Protein AF-A0A804IQ13-F1 (afdb_monomer_lite)

Radius of gyration: 20.35 Å; chains: 1; bounding box: 54×45×51 Å

Sequence (233 aa):
MLMDKYIFIIHKWFVIDVRLGHLLQVYVTFFFFFFFFFFLTGSCFHGDAGTMRKRAKEEQQWKSSTVSITSTKHMLYGFKKKKEEYGKLQKAEMSRWDCIELLNEIVDESDQDLDEPQIEHLLQSAEAVRRDYPDQDWLHLTALIHDLGTVLMNPTFGDAFPLGCALDESIVH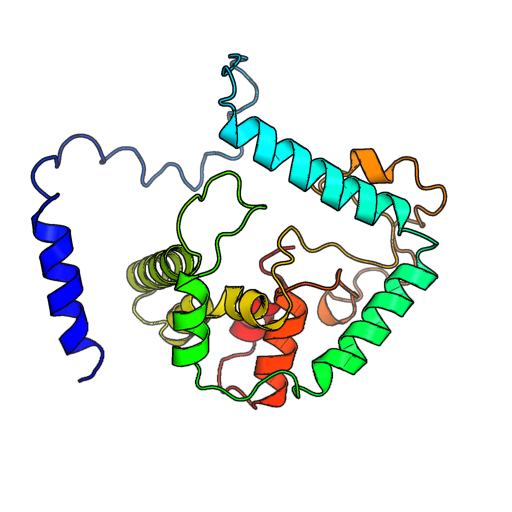HNYFKENPLLQTRLGVYTENCGLDKVTMSWGHDEYIYLVMKGNETKLPPASFFIMRFHSL

Structure (mmCIF, N/CA/C/O backbone):
data_AF-A0A804IQ13-F1
#
_entry.id   AF-A0A804IQ13-F1
#
loop_
_atom_site.group_PDB
_atom_site.id
_atom_site.type_symbol
_atom_site.label_atom_id
_atom_site.label_alt_id
_atom_site.label_comp_id
_atom_site.label_asym_id
_atom_site.label_entity_id
_atom_site.label_seq_id
_atom_site.pdbx_PDB_ins_code
_atom_site.Cartn_x
_atom_site.Cartn_y
_atom_site.Cartn_z
_atom_site.occupancy
_atom_site.B_iso_or_equiv
_atom_site.auth_seq_id
_atom_site.auth_comp_id
_atom_site.auth_asym_id
_atom_site.auth_atom_id
_atom_site.pdbx_PDB_model_num
ATOM 1 N N . MET A 1 1 ? -20.566 1.949 21.521 1.00 34.00 1 MET A N 1
ATOM 2 C CA . MET A 1 1 ? -20.500 2.986 22.580 1.00 34.00 1 MET A CA 1
ATOM 3 C C . MET A 1 1 ? -19.576 4.176 22.272 1.00 34.00 1 MET A C 1
ATOM 5 O O . MET A 1 1 ? -19.833 5.247 22.811 1.00 34.00 1 MET A O 1
ATOM 9 N N . LEU A 1 2 ? -18.532 4.045 21.430 1.00 29.09 2 LEU A N 1
ATOM 10 C CA . LEU A 1 2 ? -17.754 5.194 20.914 1.00 29.09 2 LEU A CA 1
ATOM 11 C C . LEU A 1 2 ? -18.254 5.688 19.541 1.00 29.09 2 LEU A C 1
ATOM 13 O O . LEU A 1 2 ? -18.384 6.893 19.375 1.00 29.09 2 LEU A O 1
ATOM 17 N N . MET A 1 3 ? -18.660 4.802 18.618 1.00 28.44 3 MET A N 1
ATOM 18 C CA . MET A 1 3 ? -19.274 5.207 17.334 1.00 28.44 3 MET A CA 1
ATOM 19 C C . MET A 1 3 ? -20.637 5.909 17.489 1.00 28.44 3 MET A C 1
ATOM 21 O O . MET A 1 3 ? -20.946 6.844 16.752 1.00 28.44 3 MET A O 1
ATOM 25 N N . ASP A 1 4 ? -21.414 5.555 18.516 1.00 28.39 4 ASP A N 1
ATOM 26 C CA . ASP A 1 4 ? -22.747 6.135 18.755 1.00 28.39 4 ASP A CA 1
ATOM 27 C C . ASP A 1 4 ? -22.700 7.626 19.135 1.00 28.39 4 ASP A C 1
ATOM 29 O O . ASP A 1 4 ? -23.652 8.367 18.896 1.00 28.39 4 ASP A O 1
ATOM 33 N N . LYS A 1 5 ? -21.580 8.095 19.708 1.00 28.73 5 LYS A N 1
ATOM 34 C CA . LYS A 1 5 ? -21.402 9.511 20.068 1.00 28.73 5 LYS A CA 1
ATOM 35 C C . LYS A 1 5 ? -21.109 10.400 18.854 1.00 28.73 5 LYS A C 1
ATOM 37 O O . LYS A 1 5 ? -21.444 11.581 18.898 1.00 28.73 5 LYS A O 1
ATOM 42 N N . TYR A 1 6 ? -20.552 9.845 17.775 1.00 35.12 6 TYR A N 1
ATOM 43 C CA . TYR A 1 6 ? -20.213 10.592 16.556 1.00 35.12 6 TYR A CA 1
ATOM 44 C C . TYR A 1 6 ? -21.300 10.515 15.477 1.00 35.12 6 TYR A C 1
ATOM 46 O O . TYR A 1 6 ? -21.447 11.471 14.718 1.00 35.12 6 TYR A O 1
ATOM 54 N N . ILE A 1 7 ? -22.167 9.491 15.506 1.00 34.28 7 ILE A N 1
ATOM 55 C CA . ILE A 1 7 ? -23.444 9.471 14.761 1.00 34.28 7 ILE A CA 1
ATOM 56 C C . ILE A 1 7 ? -24.254 10.754 15.001 1.00 34.28 7 ILE A C 1
ATOM 58 O O . ILE A 1 7 ? -24.850 11.298 14.076 1.00 34.28 7 ILE A O 1
ATOM 62 N N . PHE A 1 8 ? -24.228 11.290 16.225 1.00 25.41 8 PHE A N 1
ATOM 63 C CA . PHE A 1 8 ? -24.960 12.507 16.586 1.00 25.41 8 PHE A CA 1
ATOM 64 C C . PHE A 1 8 ? -24.322 13.802 16.051 1.00 25.41 8 PHE A C 1
ATOM 66 O O . PHE A 1 8 ? -25.025 14.795 15.853 1.00 25.41 8 PHE A O 1
ATOM 73 N N . ILE A 1 9 ? -23.006 13.802 15.814 1.00 28.84 9 ILE A N 1
ATOM 74 C CA . ILE A 1 9 ? -22.273 14.941 15.243 1.00 28.84 9 ILE A CA 1
ATOM 75 C C . ILE A 1 9 ? -22.444 14.945 13.717 1.00 28.84 9 ILE A C 1
ATOM 77 O O . ILE A 1 9 ? -22.779 15.986 13.158 1.00 28.84 9 ILE A O 1
ATOM 81 N N . ILE A 1 10 ? -22.365 13.778 13.067 1.00 32.88 10 ILE A N 1
ATOM 82 C CA . ILE A 1 10 ? -22.606 13.615 11.621 1.00 32.88 10 ILE A CA 1
ATOM 83 C C . ILE A 1 10 ? -24.075 13.916 11.265 1.00 32.88 10 ILE A C 1
ATOM 85 O O . ILE A 1 10 ? -24.345 14.629 10.297 1.00 32.88 10 ILE A O 1
ATOM 89 N N . HIS A 1 11 ? -25.042 13.497 12.095 1.00 26.70 11 HIS A N 1
ATOM 90 C CA . HIS A 1 11 ? -26.458 13.817 11.865 1.00 26.70 11 HIS A CA 1
ATOM 91 C C . HIS A 1 11 ? -26.771 15.319 11.905 1.00 26.70 11 HIS A C 1
ATOM 93 O O . HIS A 1 11 ? -27.700 15.758 11.230 1.00 26.70 11 HIS A O 1
ATOM 99 N N . LYS A 1 12 ? -26.028 16.124 12.678 1.00 26.14 12 LYS A N 1
ATOM 100 C CA . LYS A 1 12 ? -26.277 17.572 12.777 1.00 26.14 12 LYS A CA 1
ATOM 101 C C . LYS A 1 12 ? -25.733 18.369 11.591 1.00 26.14 12 LYS A C 1
ATOM 103 O O . LYS A 1 12 ? -26.325 19.396 11.272 1.00 26.14 12 LYS A O 1
ATOM 108 N N . TRP A 1 13 ? -24.678 17.893 10.931 1.00 27.39 13 TRP A N 1
ATOM 109 C CA . TRP A 1 13 ? -24.171 18.502 9.696 1.00 27.39 13 TRP A CA 1
ATOM 110 C C . TRP A 1 13 ? -25.063 18.168 8.492 1.00 27.39 13 TRP A C 1
ATOM 112 O O . TRP A 1 13 ? -25.361 19.049 7.692 1.00 27.39 13 TRP A O 1
ATOM 122 N N . PHE A 1 14 ? -25.617 16.951 8.433 1.00 27.83 14 PHE A N 1
ATOM 123 C CA . PHE A 1 14 ? -26.512 16.541 7.343 1.00 27.83 14 PHE A CA 1
ATOM 124 C C . PHE A 1 14 ? -27.886 17.241 7.343 1.00 27.83 14 PHE A C 1
ATOM 126 O O . PHE A 1 14 ? -28.482 17.409 6.286 1.00 27.83 14 PHE A O 1
ATOM 133 N N . VAL A 1 15 ? -28.415 17.692 8.489 1.00 27.80 15 VAL A N 1
ATOM 134 C CA . VAL A 1 15 ? -29.758 18.321 8.551 1.00 27.80 15 VAL A CA 1
ATOM 135 C C . VAL A 1 15 ? -29.801 19.723 7.918 1.00 27.80 15 VAL A C 1
ATOM 137 O O . VAL A 1 15 ? -30.885 20.203 7.580 1.00 27.80 15 VAL A O 1
ATOM 140 N N . ILE A 1 16 ? -28.654 20.370 7.692 1.00 27.30 16 ILE A N 1
ATOM 141 C CA . ILE A 1 16 ? -28.606 21.697 7.058 1.00 27.30 16 ILE A CA 1
ATOM 142 C C . ILE A 1 16 ? -28.743 21.618 5.523 1.00 27.30 16 ILE A C 1
ATOM 144 O O . ILE A 1 16 ? -29.158 22.608 4.926 1.00 27.30 16 ILE A O 1
ATOM 148 N N . ASP A 1 17 ? -28.571 20.445 4.897 1.00 32.97 17 ASP A N 1
ATOM 149 C CA . ASP A 1 17 ? -28.595 20.313 3.427 1.00 32.97 17 ASP A CA 1
ATOM 150 C C . ASP A 1 17 ? -29.592 19.265 2.879 1.00 32.97 17 ASP A C 1
ATOM 152 O O . ASP A 1 17 ? -29.434 18.696 1.805 1.00 32.97 17 ASP A O 1
ATOM 156 N N . VAL A 1 18 ? -30.681 18.996 3.612 1.00 31.39 18 VAL A N 1
ATOM 157 C CA . VAL A 1 18 ? -31.776 18.099 3.158 1.00 31.39 18 VAL A CA 1
ATOM 158 C C . VAL A 1 18 ? -32.940 18.878 2.508 1.00 31.39 18 VAL A C 1
ATOM 160 O O . VAL A 1 18 ? -33.958 18.303 2.127 1.00 31.39 18 VAL A O 1
ATOM 163 N N . ARG A 1 19 ? -32.821 20.201 2.309 1.00 27.69 19 ARG A N 1
ATOM 164 C CA . ARG A 1 19 ? -33.869 21.020 1.650 1.00 27.69 19 ARG A CA 1
ATOM 165 C C . ARG A 1 19 ? -33.689 21.256 0.145 1.00 27.69 19 ARG A C 1
ATOM 167 O O . ARG A 1 19 ? -34.571 21.868 -0.450 1.00 27.69 19 ARG A O 1
ATOM 174 N N . LEU A 1 20 ? -32.650 20.712 -0.490 1.00 33.88 20 LEU A N 1
ATOM 175 C CA . LEU A 1 20 ? -32.525 20.650 -1.959 1.00 33.88 20 LEU A CA 1
ATOM 176 C C . LEU A 1 20 ? -32.718 19.221 -2.512 1.00 33.88 20 LEU A C 1
ATOM 178 O O . LEU A 1 20 ? -32.146 18.819 -3.524 1.00 33.88 20 LEU A O 1
ATOM 182 N N . GLY A 1 21 ? -33.579 18.437 -1.863 1.00 33.47 21 GLY A N 1
ATOM 183 C CA . GLY A 1 21 ? -33.935 17.078 -2.268 1.00 33.47 21 GLY A CA 1
ATOM 184 C C . GLY A 1 21 ? -34.869 17.000 -3.479 1.00 33.47 21 GLY A C 1
ATOM 185 O O . GLY A 1 21 ? -35.996 16.551 -3.318 1.00 33.47 21 GLY A O 1
ATOM 186 N N . HIS A 1 22 ? -34.420 17.404 -4.677 1.00 32.38 22 HIS A N 1
ATOM 187 C CA . HIS A 1 22 ? -35.082 17.006 -5.936 1.00 32.38 22 HIS A CA 1
ATOM 188 C C . HIS A 1 22 ? -34.215 17.015 -7.216 1.00 32.38 22 HIS A C 1
ATOM 190 O O . HIS A 1 22 ? -34.759 16.839 -8.305 1.00 32.38 22 HIS A O 1
ATOM 196 N N . LEU A 1 23 ? -32.884 17.147 -7.122 1.00 31.64 23 LEU A N 1
ATOM 197 C CA . LEU A 1 23 ? -31.991 17.141 -8.301 1.00 31.64 23 LEU A CA 1
ATOM 198 C C . LEU A 1 23 ? -30.883 16.072 -8.292 1.00 31.64 23 LEU A C 1
ATOM 200 O O . LEU A 1 23 ? -30.123 15.986 -9.250 1.00 31.64 23 LEU A O 1
ATOM 204 N N . LEU A 1 24 ? -30.828 15.198 -7.281 1.00 31.36 24 LEU A N 1
ATOM 205 C CA . LEU A 1 24 ? -29.758 14.198 -7.139 1.00 31.36 24 LEU A CA 1
ATOM 206 C C . LEU A 1 24 ? -30.220 12.735 -7.248 1.00 31.36 24 LEU A C 1
ATOM 208 O O . LEU A 1 24 ? -29.572 11.835 -6.727 1.00 31.36 24 LEU A O 1
ATOM 212 N N . GLN A 1 25 ? -31.314 12.466 -7.965 1.00 29.39 25 GLN A N 1
ATOM 213 C CA . GLN A 1 25 ? -31.754 11.091 -8.258 1.00 29.39 25 GLN A CA 1
ATOM 214 C C . GLN A 1 25 ? -31.244 10.561 -9.615 1.00 29.39 25 GLN A C 1
ATOM 216 O O . GLN A 1 25 ? -31.805 9.615 -10.159 1.00 29.39 25 GLN A O 1
ATOM 221 N N . VAL A 1 26 ? -30.180 11.161 -10.168 1.00 33.16 26 VAL A N 1
ATOM 222 C CA . VAL A 1 26 ? -29.587 10.762 -11.465 1.00 33.16 26 VAL A CA 1
ATOM 223 C C . VAL A 1 26 ? -28.097 10.376 -11.362 1.00 33.16 26 VAL A C 1
ATOM 225 O O . VAL A 1 26 ? -27.573 9.736 -12.267 1.00 33.16 26 VAL A O 1
ATOM 228 N N . TYR A 1 27 ? -27.411 10.651 -10.246 1.00 31.12 27 TYR A N 1
ATOM 229 C CA . TYR A 1 27 ? -25.949 10.467 -10.161 1.00 31.12 27 TYR A CA 1
ATOM 230 C C . TYR A 1 27 ? -25.466 9.127 -9.579 1.00 31.12 27 TYR A C 1
ATOM 232 O O . TYR A 1 27 ? -24.306 8.772 -9.757 1.00 31.12 27 TYR A O 1
ATOM 240 N N . VAL A 1 28 ? -26.333 8.319 -8.962 1.00 33.56 28 VAL A N 1
ATOM 241 C CA . VAL A 1 28 ? -25.904 7.064 -8.295 1.00 33.56 28 VAL A CA 1
ATOM 242 C C . VAL A 1 28 ? -25.922 5.838 -9.229 1.00 33.56 28 VAL A C 1
ATOM 244 O O . VAL A 1 28 ? -25.436 4.770 -8.882 1.00 33.56 28 VAL A O 1
ATOM 247 N N . THR A 1 29 ? -26.360 5.998 -10.480 1.00 29.44 29 THR A N 1
ATOM 248 C CA . THR A 1 29 ? -26.139 5.018 -11.567 1.00 29.44 29 THR A CA 1
ATOM 249 C C . THR A 1 29 ? -25.006 5.412 -12.523 1.00 29.44 29 THR A C 1
ATOM 251 O O . THR A 1 29 ? -24.818 4.759 -13.546 1.00 29.44 29 THR A O 1
ATOM 254 N N . PHE A 1 30 ? -24.228 6.456 -12.206 1.00 29.72 30 PHE A N 1
ATOM 255 C CA . PHE A 1 30 ? -23.171 6.974 -13.085 1.00 29.72 30 PHE A CA 1
ATOM 256 C C . PHE A 1 30 ? -21.773 6.379 -12.831 1.00 29.72 30 PHE A C 1
ATOM 258 O O . PHE A 1 30 ? -20.924 6.447 -13.716 1.00 29.72 30 PHE A O 1
ATOM 265 N N . PHE A 1 31 ? -21.542 5.700 -11.701 1.00 30.77 31 PHE A N 1
ATOM 266 C CA . PHE A 1 31 ? -20.212 5.172 -11.348 1.00 30.77 31 PHE A CA 1
ATOM 267 C C . PHE A 1 31 ? -19.856 3.809 -11.979 1.00 30.77 31 PHE A C 1
ATOM 269 O O . PHE A 1 31 ? -18.711 3.383 -11.915 1.00 30.77 31 PHE A O 1
ATOM 276 N N . PHE A 1 32 ? -20.801 3.143 -12.657 1.00 28.42 32 PHE A N 1
ATOM 277 C CA . PHE A 1 32 ? -20.538 1.915 -13.432 1.00 28.42 32 PHE A CA 1
ATOM 278 C C . PHE A 1 32 ? -20.649 2.101 -14.959 1.00 28.42 32 PHE A C 1
ATOM 280 O O . PHE A 1 32 ? -20.429 1.151 -15.705 1.00 28.42 32 PHE A O 1
ATOM 287 N N . PHE A 1 33 ? -20.963 3.311 -15.449 1.00 27.28 33 PHE A N 1
ATOM 288 C CA . PHE A 1 33 ? -21.172 3.583 -16.885 1.00 27.28 33 PHE A CA 1
ATOM 289 C C . PHE A 1 33 ? -20.220 4.630 -17.494 1.00 27.28 33 PHE A C 1
ATOM 291 O O . PHE A 1 33 ? -20.215 4.813 -18.712 1.00 27.28 33 PHE A O 1
ATOM 298 N N . PHE A 1 34 ? -19.373 5.294 -16.698 1.00 29.22 34 PHE A N 1
ATOM 299 C CA . PHE A 1 34 ? -18.502 6.368 -17.199 1.00 29.22 34 PHE A CA 1
ATOM 300 C C . PHE A 1 34 ? -17.245 5.895 -17.948 1.00 29.22 34 PHE A C 1
ATOM 302 O O . PHE A 1 34 ? -16.528 6.709 -18.522 1.00 29.22 34 PHE A O 1
ATOM 309 N N . PHE A 1 35 ? -17.019 4.582 -18.047 1.00 28.86 35 PHE A N 1
ATOM 310 C CA . PHE A 1 35 ? -15.898 4.018 -18.805 1.00 28.86 35 PHE A CA 1
ATOM 311 C C . PHE A 1 35 ? -16.148 3.921 -20.329 1.00 28.86 35 PHE A C 1
ATOM 313 O O . PHE A 1 35 ? -15.285 3.425 -21.046 1.00 28.86 35 PHE A O 1
ATOM 320 N N . PHE A 1 36 ? -17.301 4.373 -20.863 1.00 27.77 36 PHE A N 1
ATOM 321 C CA . PHE A 1 36 ? -17.635 4.144 -22.285 1.00 27.77 36 PHE A CA 1
ATOM 322 C C . PHE A 1 36 ? -18.137 5.342 -23.119 1.00 27.77 36 PHE A C 1
ATOM 324 O O . PHE A 1 36 ? -18.426 5.145 -24.297 1.00 27.77 36 PHE A O 1
ATOM 331 N N . PHE A 1 37 ? -18.233 6.579 -22.605 1.00 26.02 37 PHE A N 1
ATOM 332 C CA . PHE A 1 37 ? -18.853 7.679 -23.387 1.00 26.02 37 PHE A CA 1
ATOM 333 C C . PHE A 1 37 ? -18.027 8.958 -23.597 1.00 26.02 37 PHE A C 1
ATOM 335 O O . PHE A 1 37 ? -18.491 9.873 -24.275 1.00 26.02 37 PHE A O 1
ATOM 342 N N . PHE A 1 38 ? -16.779 9.034 -23.128 1.00 27.08 38 PHE A N 1
ATOM 343 C CA . PHE A 1 38 ? -15.967 10.255 -23.275 1.00 27.08 38 PHE A CA 1
ATOM 344 C C . PHE A 1 38 ? -15.268 10.415 -24.644 1.00 27.08 38 PHE A C 1
ATOM 346 O O . PHE A 1 38 ? -14.311 11.172 -24.773 1.00 27.08 38 PHE A O 1
ATOM 353 N N . PHE A 1 39 ? -15.738 9.727 -25.693 1.00 26.48 39 PHE A N 1
ATOM 354 C CA . PHE A 1 39 ? -15.124 9.779 -27.029 1.00 26.48 39 PHE A CA 1
ATOM 355 C C . PHE A 1 39 ? -15.824 10.702 -28.045 1.00 26.48 39 PHE A C 1
ATOM 357 O O . PHE A 1 39 ? -15.389 10.740 -29.193 1.00 26.48 39 PHE A O 1
ATOM 364 N N . LEU A 1 40 ? -16.887 11.446 -27.692 1.00 28.67 40 LEU A N 1
ATOM 365 C CA . LEU A 1 40 ? -17.719 12.098 -28.727 1.00 28.67 40 LEU A CA 1
ATOM 366 C C . LEU A 1 40 ? -18.060 13.585 -28.595 1.00 28.67 40 LEU A C 1
ATOM 368 O O . LEU A 1 40 ? -18.642 14.124 -29.534 1.00 28.67 40 LEU A O 1
ATOM 372 N N . THR A 1 41 ? -17.665 14.308 -27.548 1.00 29.48 41 THR A N 1
ATOM 373 C CA . THR A 1 41 ? -17.919 15.762 -27.513 1.00 29.48 41 THR A CA 1
ATOM 374 C C . THR A 1 41 ? -16.697 16.527 -27.037 1.00 29.48 41 THR A C 1
ATOM 376 O O . THR A 1 41 ? -16.525 16.784 -25.848 1.00 29.48 41 THR A O 1
ATOM 379 N N . GLY A 1 42 ? -15.838 16.888 -27.992 1.00 37.16 42 GLY A N 1
ATOM 380 C CA . GLY A 1 42 ? -14.771 17.853 -27.771 1.00 37.16 42 GLY A CA 1
ATOM 381 C C . GLY A 1 42 ? -15.353 19.196 -27.336 1.00 37.16 42 GLY A C 1
ATOM 382 O O . GLY A 1 42 ? -15.996 19.878 -28.129 1.00 37.16 42 GLY A O 1
ATOM 383 N N . SER A 1 43 ? -15.095 19.569 -26.086 1.00 26.78 43 SER A N 1
ATOM 384 C CA . SER A 1 43 ? -15.382 20.895 -25.545 1.00 26.78 43 SER A CA 1
ATOM 385 C C . SER A 1 43 ? -14.192 21.343 -24.701 1.00 26.78 43 SER A C 1
ATOM 387 O O . SER A 1 43 ? -13.905 20.772 -23.653 1.00 26.78 43 SER A O 1
ATOM 389 N N . CYS A 1 44 ? -13.480 22.357 -25.196 1.00 33.22 44 CYS A N 1
ATOM 390 C CA . CYS A 1 44 ? -12.395 23.049 -24.503 1.00 33.22 44 CYS A CA 1
ATOM 391 C C . CYS A 1 44 ? -12.897 23.667 -23.188 1.00 33.22 44 CYS A C 1
ATOM 393 O O . CYS A 1 44 ? -13.631 24.656 -23.219 1.00 33.22 44 CYS A O 1
ATOM 395 N N . PHE A 1 45 ? -12.448 23.149 -22.044 1.00 30.28 45 PHE A N 1
ATOM 396 C CA . PHE A 1 45 ? -12.550 23.852 -20.765 1.00 30.28 45 PHE A CA 1
ATOM 397 C C . PHE A 1 45 ? -11.347 24.790 -20.591 1.00 30.28 45 PHE A C 1
ATOM 399 O O . PHE A 1 45 ? -10.193 24.375 -20.700 1.00 30.28 45 PHE A O 1
ATOM 406 N N . HIS A 1 46 ? -11.631 26.072 -20.349 1.00 32.56 46 HIS A N 1
ATOM 407 C CA . HIS A 1 46 ? -10.637 27.073 -19.964 1.00 32.56 46 HIS A CA 1
ATOM 408 C C . HIS A 1 46 ? -10.128 26.731 -18.558 1.00 32.56 46 HIS A C 1
ATOM 410 O O . HIS A 1 46 ? -10.906 26.752 -17.608 1.00 32.56 46 HIS A O 1
ATOM 416 N N . GLY A 1 47 ? -8.848 26.369 -18.437 1.00 34.66 47 GLY A N 1
ATOM 417 C CA . GLY A 1 47 ? -8.247 25.997 -17.156 1.00 34.66 47 GLY A CA 1
ATOM 418 C C . GLY A 1 47 ? -7.955 27.213 -16.280 1.00 34.66 47 GLY A C 1
ATOM 419 O O . GLY A 1 47 ? -7.362 28.187 -16.746 1.00 34.66 47 GLY A O 1
ATOM 420 N N . ASP A 1 48 ? -8.368 27.133 -15.017 1.00 40.56 48 ASP A N 1
ATOM 421 C CA . ASP A 1 48 ? -8.063 28.117 -13.981 1.00 40.56 48 ASP A CA 1
ATOM 422 C C . ASP A 1 48 ? -6.575 28.038 -13.573 1.00 40.56 48 ASP A C 1
ATOM 424 O O . ASP A 1 48 ? -5.898 27.016 -13.737 1.00 40.56 48 ASP A O 1
ATOM 428 N N . ALA A 1 49 ? -6.032 29.136 -13.049 1.00 42.25 49 ALA A N 1
ATOM 429 C CA . ALA A 1 49 ? -4.625 29.282 -12.684 1.00 42.25 49 ALA A CA 1
ATOM 430 C C . ALA A 1 49 ? -4.177 28.275 -11.607 1.00 42.25 49 ALA A C 1
ATOM 432 O O . ALA A 1 49 ? -3.011 27.872 -11.598 1.00 42.25 49 ALA A O 1
ATOM 433 N N . GLY A 1 50 ? -5.093 27.837 -10.733 1.00 43.97 50 GLY A N 1
ATOM 434 C CA . GLY A 1 50 ? -4.853 26.765 -9.761 1.00 43.97 50 GLY A CA 1
ATOM 435 C C . GLY A 1 50 ? -4.577 25.420 -10.437 1.00 43.97 50 GLY A C 1
ATOM 436 O O . GLY A 1 50 ? -3.549 24.792 -10.177 1.00 43.97 50 GLY A O 1
ATOM 437 N N . THR A 1 51 ? -5.421 25.038 -11.398 1.00 48.25 51 THR A N 1
ATOM 438 C CA . THR A 1 51 ? -5.298 23.798 -12.180 1.00 48.25 51 THR A CA 1
ATOM 439 C C . THR A 1 51 ? -4.019 23.781 -13.020 1.00 48.25 51 THR A C 1
ATOM 441 O O . THR A 1 51 ? -3.343 22.760 -13.126 1.00 48.25 51 THR A O 1
ATOM 444 N N . MET A 1 52 ? -3.634 24.931 -13.583 1.00 46.16 52 MET A N 1
ATOM 445 C CA . MET A 1 52 ? -2.386 25.068 -14.346 1.00 46.16 52 MET A CA 1
ATOM 446 C C . MET A 1 52 ? -1.139 24.923 -13.463 1.00 46.16 52 MET A C 1
ATOM 448 O O . MET A 1 52 ? -0.134 24.362 -13.898 1.00 46.16 52 MET A O 1
ATOM 452 N N . ARG A 1 53 ? -1.192 25.400 -12.213 1.00 47.66 53 ARG A N 1
ATOM 453 C CA . ARG A 1 53 ? -0.081 25.294 -11.257 1.00 47.66 53 ARG A CA 1
ATOM 454 C C . ARG A 1 53 ? 0.072 23.875 -10.699 1.00 47.66 53 ARG A C 1
ATOM 456 O O . ARG A 1 53 ? 1.213 23.448 -10.532 1.00 47.66 53 ARG A O 1
ATOM 463 N N . LYS A 1 54 ? -1.037 23.155 -10.469 1.00 51.34 54 LYS A N 1
ATOM 464 C CA . LYS A 1 54 ? -1.039 21.718 -10.127 1.00 51.34 54 LYS A CA 1
ATOM 465 C C . LYS A 1 54 ? -0.400 20.889 -11.249 1.00 51.34 54 LYS A C 1
ATOM 467 O O . LYS A 1 54 ? 0.641 20.279 -11.021 1.00 51.34 54 LYS A O 1
ATOM 472 N N . ARG A 1 55 ? -0.886 21.027 -12.492 1.00 52.44 55 ARG A N 1
ATOM 473 C CA . ARG A 1 55 ? -0.313 20.329 -13.664 1.00 52.44 55 ARG A CA 1
ATOM 474 C C . ARG A 1 55 ? 1.172 20.612 -13.876 1.00 52.44 55 ARG A C 1
ATOM 476 O O . ARG A 1 55 ? 1.923 19.710 -14.218 1.00 52.44 55 ARG A O 1
ATOM 483 N N . ALA A 1 56 ? 1.617 21.853 -13.667 1.00 52.06 56 ALA A N 1
ATOM 484 C CA . ALA A 1 56 ? 3.029 22.208 -13.811 1.00 52.06 56 ALA A CA 1
ATOM 485 C C . ALA A 1 56 ? 3.919 21.549 -12.742 1.00 52.06 56 ALA A C 1
ATOM 487 O O . ALA A 1 56 ? 5.051 21.170 -13.045 1.00 52.06 56 ALA A O 1
ATOM 488 N N . LYS A 1 57 ? 3.425 21.398 -11.505 1.00 54.12 57 LYS A N 1
ATOM 489 C CA . LYS A 1 57 ? 4.133 20.676 -10.440 1.00 54.12 57 LYS A CA 1
ATOM 490 C C . LYS A 1 57 ? 4.157 19.170 -10.691 1.00 54.12 57 LYS A C 1
ATOM 492 O O . LYS A 1 57 ? 5.233 18.591 -10.582 1.00 54.12 57 LYS A O 1
ATOM 497 N N . GLU A 1 58 ? 3.031 18.564 -11.067 1.00 53.91 58 GLU A N 1
ATOM 498 C CA . GLU A 1 58 ? 2.952 17.146 -11.459 1.00 53.91 58 GLU A CA 1
ATOM 499 C C . GLU A 1 58 ? 3.907 16.851 -12.621 1.00 53.91 58 GLU A C 1
ATOM 501 O O . GLU A 1 58 ? 4.726 15.934 -12.564 1.00 53.91 58 GLU A O 1
ATOM 506 N N . GLU A 1 59 ? 3.886 17.699 -13.652 1.00 56.12 59 GLU A N 1
ATOM 507 C CA . GLU A 1 59 ? 4.795 17.616 -14.790 1.00 56.12 59 GLU A CA 1
ATOM 508 C C . GLU A 1 59 ? 6.260 17.749 -14.350 1.00 56.12 59 GLU A C 1
ATOM 510 O O . GLU A 1 59 ? 7.132 17.054 -14.871 1.00 56.12 59 GLU A O 1
ATOM 515 N N . GLN A 1 60 ? 6.561 18.603 -13.369 1.00 54.41 60 GLN A N 1
ATOM 516 C CA . GLN A 1 60 ? 7.911 18.778 -12.834 1.00 54.41 60 GLN A CA 1
ATOM 517 C C . GLN A 1 60 ? 8.356 17.599 -11.953 1.00 54.41 60 GLN A C 1
ATOM 519 O O . GLN A 1 60 ? 9.504 17.162 -12.072 1.00 54.41 60 GLN A O 1
ATOM 524 N N . GLN A 1 61 ? 7.463 17.036 -11.134 1.00 57.75 61 GLN A N 1
ATOM 525 C CA . GLN A 1 61 ? 7.681 15.805 -10.374 1.00 57.75 61 GLN A CA 1
ATOM 526 C C . GLN A 1 61 ? 7.973 14.654 -11.329 1.00 57.75 61 GLN A C 1
ATOM 528 O O . GLN A 1 61 ? 8.987 13.976 -11.185 1.00 57.75 61 GLN A O 1
ATOM 533 N N . TRP A 1 62 ? 7.167 14.494 -12.371 1.00 56.84 62 TRP A N 1
ATOM 534 C CA . TRP A 1 62 ? 7.334 13.434 -13.348 1.00 56.84 62 TRP A CA 1
ATOM 535 C C . TRP A 1 62 ? 8.567 13.617 -14.232 1.00 56.84 62 TRP A C 1
ATOM 537 O O . TRP A 1 62 ? 9.284 12.653 -14.502 1.00 56.84 62 TRP A O 1
ATOM 547 N N . LYS A 1 63 ? 8.898 14.854 -14.620 1.00 54.75 63 LYS A N 1
ATOM 548 C CA . LYS A 1 63 ? 10.182 15.181 -15.259 1.00 54.75 63 LYS A CA 1
ATOM 549 C C . LYS A 1 63 ? 11.355 14.839 -14.343 1.00 54.75 63 LYS A C 1
ATOM 551 O O . LYS A 1 63 ? 12.337 14.279 -14.820 1.00 54.75 63 LYS A O 1
ATOM 556 N N . SER A 1 64 ? 11.260 15.112 -13.040 1.00 51.97 64 SER A N 1
ATOM 557 C CA . SER A 1 64 ? 12.306 14.753 -12.072 1.00 51.97 64 SER A CA 1
ATOM 558 C C . SER A 1 64 ? 12.443 13.235 -11.906 1.00 51.97 64 SER A C 1
ATOM 560 O O . SER A 1 64 ? 13.562 12.717 -11.917 1.00 51.97 64 SER A O 1
ATOM 562 N N . SER A 1 65 ? 11.317 12.515 -11.878 1.00 53.25 65 SER A N 1
ATOM 563 C CA . SER A 1 65 ? 11.263 11.055 -11.892 1.00 53.25 65 SER A CA 1
ATOM 564 C C . SER A 1 65 ? 11.926 10.527 -13.158 1.00 53.25 65 SER A C 1
ATOM 566 O O . SER A 1 65 ? 12.882 9.769 -13.049 1.00 53.25 65 SER A O 1
ATOM 568 N N . THR A 1 66 ? 11.538 11.030 -14.333 1.00 49.28 66 THR A N 1
ATOM 569 C CA . THR A 1 66 ? 12.085 10.686 -15.657 1.00 49.28 66 THR A CA 1
ATOM 570 C C . THR A 1 66 ? 13.597 10.912 -15.744 1.00 49.28 66 THR A C 1
ATOM 572 O O . THR A 1 66 ? 14.326 10.023 -16.182 1.00 49.28 66 THR A O 1
ATOM 575 N N . VAL A 1 67 ? 14.093 12.055 -15.255 1.00 46.44 67 VAL A N 1
ATOM 576 C CA . VAL A 1 67 ? 15.532 12.385 -15.198 1.00 46.44 67 VAL A CA 1
ATOM 577 C C . VAL A 1 67 ? 16.294 11.462 -14.237 1.00 46.44 67 VAL A C 1
ATOM 579 O O . VAL A 1 67 ? 17.478 11.197 -14.446 1.00 46.44 67 VAL A O 1
ATOM 582 N N . SER A 1 68 ? 15.631 10.918 -13.212 1.00 46.12 68 SER A N 1
ATOM 583 C CA . SER A 1 68 ? 16.234 9.968 -12.271 1.00 46.12 68 SER A CA 1
ATOM 584 C C . SER A 1 68 ? 16.155 8.497 -12.707 1.00 46.12 68 SER A C 1
ATOM 586 O O . SER A 1 68 ? 16.825 7.665 -12.089 1.00 46.12 68 SER A O 1
ATOM 588 N N . ILE A 1 69 ? 15.423 8.155 -13.783 1.00 52.19 69 ILE A N 1
ATOM 589 C CA . ILE A 1 69 ? 15.374 6.788 -14.345 1.00 52.19 69 ILE A CA 1
ATOM 590 C C . ILE A 1 69 ? 16.661 6.511 -15.121 1.00 52.19 69 ILE A C 1
ATOM 592 O O . ILE A 1 69 ? 16.730 6.373 -16.342 1.00 52.19 69 ILE A O 1
ATOM 596 N N . THR A 1 70 ? 17.723 6.377 -14.352 1.00 55.25 70 THR A N 1
ATOM 597 C CA . THR A 1 70 ? 18.839 5.514 -14.698 1.00 55.25 70 THR A CA 1
ATOM 598 C C . THR A 1 70 ? 18.316 4.073 -14.626 1.00 55.25 70 THR A C 1
ATOM 600 O O . THR A 1 70 ? 17.464 3.789 -13.801 1.00 55.25 70 THR A O 1
ATOM 603 N N . SER A 1 71 ? 18.767 3.195 -15.531 1.00 63.81 71 SER A N 1
ATOM 604 C CA . SER A 1 71 ? 18.417 1.763 -15.736 1.00 63.81 71 SER A CA 1
ATOM 605 C C . SER A 1 71 ? 17.418 1.075 -14.786 1.00 63.81 71 SER A C 1
ATOM 607 O O . SER A 1 71 ? 17.478 1.219 -13.575 1.00 63.81 71 SER A O 1
ATOM 609 N N . THR A 1 72 ? 16.610 0.140 -15.293 1.00 65.75 72 THR A N 1
ATOM 610 C CA . THR A 1 72 ? 15.741 -0.747 -14.486 1.00 65.75 72 THR A CA 1
ATOM 611 C C . THR A 1 72 ? 16.412 -1.332 -13.234 1.00 65.75 72 THR A C 1
ATOM 613 O O . THR A 1 72 ? 15.782 -1.467 -12.186 1.00 65.75 72 THR A O 1
ATOM 616 N N . LYS A 1 73 ? 17.718 -1.624 -13.308 1.00 70.44 73 LYS A N 1
ATOM 617 C CA . LYS A 1 73 ? 18.532 -2.055 -12.162 1.00 70.44 73 LYS A CA 1
ATOM 618 C C . LYS A 1 73 ? 18.594 -1.009 -11.046 1.00 70.44 73 LYS A C 1
ATOM 620 O O . LYS A 1 73 ? 18.523 -1.382 -9.882 1.00 70.44 73 LYS A O 1
ATOM 625 N N . HIS A 1 74 ? 18.716 0.270 -11.385 1.00 75.00 74 HIS A N 1
ATOM 626 C CA . HIS A 1 74 ? 18.690 1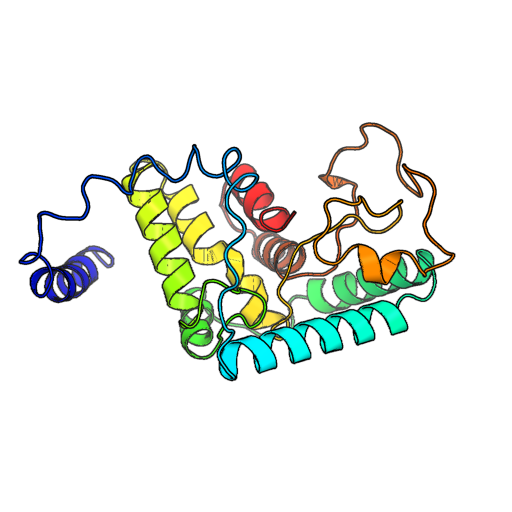.368 -10.426 1.00 75.00 74 HIS A CA 1
ATOM 627 C C . HIS A 1 74 ? 17.297 1.536 -9.811 1.00 75.00 74 HIS A C 1
ATOM 629 O O . HIS A 1 74 ? 17.213 1.621 -8.595 1.00 75.00 74 HIS A O 1
ATOM 635 N N . MET A 1 75 ? 16.207 1.478 -10.585 1.00 77.00 75 MET A N 1
ATOM 636 C CA . MET A 1 75 ? 14.851 1.537 -10.006 1.00 77.00 75 MET A CA 1
ATOM 637 C C . MET A 1 75 ? 14.608 0.403 -8.998 1.00 77.00 75 MET A C 1
ATOM 639 O O . MET A 1 75 ? 14.207 0.652 -7.863 1.00 77.00 75 MET A O 1
ATOM 643 N N . LEU A 1 76 ? 14.945 -0.838 -9.368 1.00 83.12 76 LEU A N 1
ATOM 644 C CA . LEU A 1 76 ? 14.851 -1.991 -8.464 1.00 83.12 76 LEU A CA 1
ATOM 645 C C . LEU A 1 76 ? 15.776 -1.853 -7.245 1.00 83.12 76 LEU A C 1
ATOM 647 O O . LEU A 1 76 ? 15.411 -2.250 -6.140 1.00 83.12 76 LEU A O 1
ATOM 651 N N . TYR A 1 77 ? 16.975 -1.294 -7.423 1.00 85.44 77 TYR A N 1
ATOM 652 C CA . TYR A 1 77 ? 17.895 -1.013 -6.321 1.00 85.44 77 TYR A CA 1
ATOM 653 C C . TYR A 1 77 ? 17.348 0.067 -5.375 1.00 85.44 77 TYR A C 1
ATOM 655 O O . TYR A 1 77 ? 17.394 -0.105 -4.158 1.00 85.44 77 TYR A O 1
ATOM 663 N N . GLY A 1 78 ? 16.780 1.145 -5.919 1.00 86.50 78 GLY A N 1
ATOM 664 C CA . GLY A 1 78 ? 16.132 2.215 -5.167 1.00 86.50 78 GLY A CA 1
ATOM 665 C C . GLY A 1 78 ? 14.953 1.693 -4.353 1.00 86.50 78 GLY A C 1
ATOM 666 O O . GLY A 1 78 ? 14.882 1.962 -3.154 1.00 86.50 78 GLY A O 1
ATOM 667 N N . PHE A 1 79 ? 14.104 0.859 -4.963 1.00 89.12 79 PHE A N 1
ATOM 668 C CA . PHE A 1 79 ? 13.030 0.158 -4.261 1.00 89.12 79 PHE A CA 1
ATOM 669 C C . PHE A 1 79 ? 13.570 -0.678 -3.097 1.00 89.12 79 PHE A C 1
ATOM 671 O O . PHE A 1 79 ? 13.096 -0.538 -1.974 1.00 89.12 79 PHE A O 1
ATOM 678 N N . LYS A 1 80 ? 14.593 -1.516 -3.330 1.00 90.00 80 LYS A N 1
ATOM 679 C CA . LYS A 1 80 ? 15.196 -2.343 -2.269 1.00 90.00 80 LYS A CA 1
ATOM 680 C C . LYS A 1 80 ? 15.705 -1.491 -1.111 1.00 90.00 80 LYS A C 1
ATOM 682 O O . LYS A 1 80 ? 15.387 -1.784 0.037 1.00 90.00 80 LYS A O 1
ATOM 687 N N . LYS A 1 81 ? 16.422 -0.405 -1.411 1.00 91.56 81 LYS A N 1
ATOM 688 C CA . LYS A 1 81 ? 16.938 0.526 -0.403 1.00 91.56 81 LYS A CA 1
ATOM 689 C C . LYS A 1 81 ? 15.809 1.154 0.417 1.00 91.56 81 LYS A C 1
ATOM 691 O O . LYS A 1 81 ? 15.896 1.194 1.640 1.00 91.56 81 LYS A O 1
ATOM 696 N N . LYS A 1 82 ? 14.741 1.617 -0.241 1.00 89.94 82 LYS A N 1
ATOM 697 C CA . LYS A 1 82 ? 13.565 2.185 0.429 1.00 89.94 82 LYS A CA 1
ATOM 698 C C . LYS A 1 82 ? 12.844 1.141 1.282 1.00 89.94 82 LYS A C 1
ATOM 700 O O . LYS A 1 82 ? 12.576 1.399 2.449 1.00 89.94 82 LYS A O 1
ATOM 705 N N . LYS A 1 83 ? 12.635 -0.067 0.764 1.00 90.75 83 LYS A N 1
ATOM 706 C CA . LYS A 1 83 ? 12.032 -1.178 1.508 1.00 90.75 83 LYS A CA 1
ATOM 707 C C . LYS A 1 83 ? 12.832 -1.563 2.749 1.00 90.75 83 LYS A C 1
ATOM 709 O O . LYS A 1 83 ? 12.241 -1.780 3.801 1.00 90.75 83 LYS A O 1
ATOM 714 N N . GLU A 1 84 ? 14.157 -1.612 2.657 1.00 92.62 84 GLU A N 1
ATOM 715 C CA . GLU A 1 84 ? 15.038 -1.866 3.804 1.00 92.62 84 GLU A CA 1
ATOM 716 C C . GLU A 1 84 ? 15.026 -0.721 4.824 1.00 92.62 84 GLU A C 1
ATOM 718 O O . GLU A 1 84 ? 15.074 -0.962 6.029 1.00 92.62 84 GLU A O 1
ATOM 723 N N . GLU A 1 85 ? 14.979 0.528 4.361 1.00 90.00 85 GLU A N 1
ATOM 724 C CA . GLU A 1 85 ? 14.938 1.707 5.224 1.00 90.00 85 GLU A CA 1
ATOM 725 C C . GLU A 1 85 ? 13.612 1.795 5.991 1.00 90.00 85 GLU A C 1
ATOM 727 O O . GLU A 1 85 ? 13.605 1.893 7.219 1.00 90.00 85 GLU A O 1
ATOM 732 N N . TYR A 1 86 ? 12.495 1.747 5.270 1.00 88.19 86 TYR A N 1
ATOM 733 C CA . TYR A 1 86 ? 11.155 1.944 5.815 1.00 88.19 86 TYR A CA 1
ATOM 734 C C . TYR A 1 86 ? 10.594 0.678 6.466 1.00 88.19 86 TYR A C 1
ATOM 736 O O . TYR A 1 86 ? 9.836 0.777 7.425 1.00 88.19 86 TYR A O 1
ATOM 744 N N . GLY A 1 87 ? 11.026 -0.512 6.037 1.00 89.12 87 GLY A N 1
ATOM 745 C CA . GLY A 1 87 ? 10.643 -1.789 6.648 1.00 89.12 87 GLY A CA 1
ATOM 746 C C . GLY A 1 87 ? 11.140 -1.975 8.085 1.00 89.12 87 GLY A C 1
ATOM 747 O O . GLY A 1 87 ? 10.677 -2.879 8.772 1.00 89.12 87 GLY A O 1
ATOM 748 N N . LYS A 1 88 ? 12.043 -1.110 8.570 1.00 90.00 88 LYS A N 1
ATOM 749 C CA . LYS A 1 88 ? 12.430 -1.050 9.990 1.00 90.00 88 LYS A CA 1
ATOM 750 C C . LYS A 1 88 ? 11.334 -0.469 10.881 1.00 90.00 88 LYS A C 1
ATOM 752 O O . LYS A 1 88 ? 11.406 -0.667 12.087 1.00 90.00 88 LYS A O 1
ATOM 757 N N . LEU A 1 89 ? 10.370 0.261 10.307 1.00 89.31 89 LEU A N 1
ATOM 758 C CA . LEU A 1 89 ? 9.254 0.900 11.016 1.00 89.31 89 LEU A CA 1
ATOM 759 C C . LEU A 1 89 ? 9.697 1.823 12.168 1.00 89.31 89 LEU A C 1
ATOM 761 O O . LEU A 1 89 ? 9.051 1.907 13.202 1.00 89.31 89 LEU A O 1
ATOM 765 N N . GLN A 1 90 ? 10.812 2.534 11.981 1.00 87.81 90 GLN A N 1
ATOM 766 C CA . GLN A 1 90 ? 11.414 3.430 12.985 1.00 87.81 90 GLN A CA 1
ATOM 767 C C . GLN A 1 90 ? 11.175 4.918 12.682 1.00 87.81 90 GLN A C 1
ATOM 769 O O . GLN A 1 90 ? 11.890 5.778 13.187 1.00 87.81 90 GLN A O 1
ATOM 774 N N . LYS A 1 91 ? 10.224 5.234 11.795 1.00 82.75 91 LYS A N 1
ATOM 775 C CA . LYS A 1 91 ? 9.965 6.618 11.370 1.00 82.75 91 LYS A CA 1
ATOM 776 C C . LYS A 1 91 ? 9.197 7.407 12.428 1.00 82.75 91 LYS A C 1
ATOM 778 O O . LYS A 1 91 ? 9.534 8.561 12.665 1.00 82.75 91 LYS A O 1
ATOM 783 N N . ALA A 1 92 ? 8.207 6.782 13.059 1.00 84.25 92 ALA A N 1
ATOM 784 C CA . ALA A 1 92 ? 7.420 7.355 14.141 1.00 84.25 92 ALA A CA 1
ATOM 785 C C . ALA A 1 92 ? 6.667 6.247 14.896 1.00 84.25 92 ALA A C 1
ATOM 787 O O . ALA A 1 92 ? 6.416 5.178 14.338 1.00 84.25 92 ALA A O 1
ATOM 788 N N . GLU A 1 93 ? 6.285 6.526 16.140 1.00 84.81 93 GLU A N 1
ATOM 789 C CA . GLU A 1 93 ? 5.381 5.699 16.942 1.00 84.81 93 GLU A CA 1
ATOM 790 C C . GLU A 1 93 ? 4.162 6.549 17.300 1.00 84.81 93 GLU A C 1
ATOM 792 O O . GLU A 1 93 ? 4.304 7.618 17.893 1.00 84.81 93 GLU A O 1
ATOM 797 N N . MET A 1 94 ? 2.975 6.111 16.884 1.00 85.12 94 MET A N 1
ATOM 798 C CA . MET A 1 94 ? 1.727 6.843 17.091 1.00 85.12 94 MET A CA 1
ATOM 799 C C . MET A 1 94 ? 0.527 5.897 17.029 1.00 85.12 94 MET A C 1
ATOM 801 O O . MET A 1 94 ? 0.624 4.782 16.501 1.00 85.12 94 MET A O 1
ATOM 805 N N . SER A 1 95 ? -0.609 6.318 17.583 1.00 85.00 95 SER A N 1
ATOM 806 C CA . SER A 1 95 ? -1.837 5.538 17.475 1.00 85.00 95 SER A CA 1
ATOM 807 C C . SER A 1 95 ? -2.431 5.642 16.068 1.00 85.00 95 SER A C 1
ATOM 809 O O . SER A 1 95 ? -2.130 6.547 15.295 1.00 85.00 95 SER A O 1
ATOM 811 N N . ARG A 1 96 ? -3.334 4.712 15.734 1.00 81.81 96 ARG A N 1
ATOM 812 C CA . ARG A 1 96 ? -4.048 4.730 14.446 1.00 81.81 96 ARG A CA 1
ATOM 813 C C . ARG A 1 96 ? -4.826 6.031 14.241 1.00 81.81 96 ARG A C 1
ATOM 815 O O . ARG A 1 96 ? -4.935 6.485 13.112 1.00 81.81 96 ARG A O 1
ATOM 822 N N . TRP A 1 97 ? -5.373 6.594 15.320 1.00 83.44 97 TRP A N 1
ATOM 823 C CA . TRP A 1 97 ? -6.146 7.830 15.253 1.00 83.44 97 TRP A CA 1
ATOM 824 C C . TRP A 1 97 ? -5.243 9.046 15.064 1.00 83.44 97 TRP A C 1
ATOM 826 O O . TRP A 1 97 ? -5.544 9.878 14.221 1.00 83.44 97 TRP A O 1
ATOM 836 N N . ASP A 1 98 ? -4.091 9.078 15.738 1.00 84.69 98 ASP A N 1
ATOM 837 C CA . ASP A 1 98 ? -3.099 10.139 15.534 1.00 84.69 98 ASP A CA 1
ATOM 838 C C . ASP A 1 98 ? -2.633 10.173 14.066 1.00 84.69 98 ASP A C 1
ATOM 840 O O . ASP A 1 98 ? -2.533 11.247 13.480 1.00 84.69 98 ASP A O 1
ATOM 844 N N . CYS A 1 99 ? -2.431 9.006 13.428 1.00 83.44 99 CYS A N 1
ATOM 845 C CA . CYS A 1 99 ? -2.140 8.945 11.989 1.00 83.44 99 CYS A CA 1
ATOM 846 C C . CYS A 1 99 ? -3.245 9.596 11.144 1.00 83.44 99 CYS A C 1
ATOM 848 O O . CYS A 1 99 ? -2.947 10.311 10.193 1.00 83.44 99 CYS A O 1
ATOM 850 N N . ILE A 1 100 ? -4.512 9.308 11.457 1.00 84.94 100 ILE A N 1
ATOM 851 C CA . ILE A 1 100 ? -5.666 9.826 10.711 1.00 84.94 100 ILE A CA 1
ATOM 852 C C . ILE A 1 100 ? -5.781 11.341 10.908 1.00 84.94 100 ILE A C 1
ATOM 854 O O . ILE A 1 100 ? -6.034 12.062 9.951 1.00 84.94 100 ILE A O 1
ATOM 858 N N . GLU A 1 101 ? -5.549 11.848 12.119 1.00 85.50 101 GLU A N 1
ATOM 859 C CA . GLU A 1 101 ? -5.617 13.285 12.393 1.00 85.50 101 GLU A CA 1
ATOM 860 C C . GLU A 1 101 ? -4.539 14.082 11.651 1.00 85.50 101 GLU A C 1
ATOM 862 O O . GLU A 1 101 ? -4.827 15.190 11.198 1.00 85.50 101 GLU A O 1
ATOM 867 N N . LEU A 1 102 ? -3.344 13.513 11.446 1.00 83.94 102 LEU A N 1
ATOM 868 C CA . LEU A 1 102 ? -2.284 14.143 10.646 1.00 83.94 102 LEU A CA 1
ATOM 869 C C . LEU A 1 102 ? -2.689 14.367 9.180 1.00 83.94 102 LEU A C 1
ATOM 871 O O . LEU A 1 102 ? -2.163 15.268 8.530 1.00 83.94 102 LEU A O 1
ATOM 875 N N . LEU A 1 103 ? -3.651 13.600 8.657 1.00 82.38 103 LEU A N 1
ATOM 876 C CA . LEU A 1 103 ? -4.172 13.797 7.302 1.00 82.38 103 LEU A CA 1
ATOM 877 C C . LEU A 1 103 ? -5.069 15.032 7.157 1.00 82.38 103 LEU A C 1
ATOM 879 O O . LEU A 1 103 ?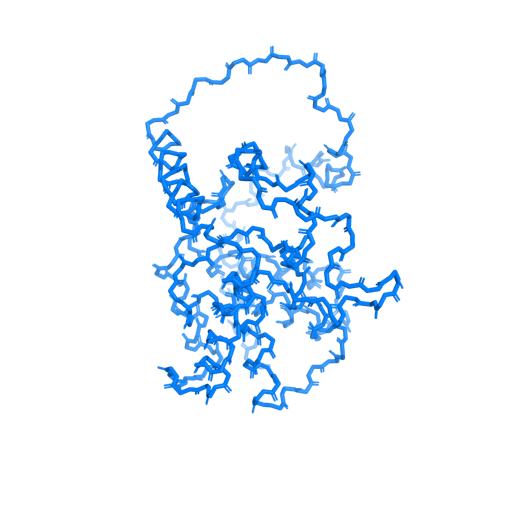 -5.370 15.412 6.030 1.00 82.38 103 LEU A O 1
ATOM 883 N N . ASN A 1 104 ? -5.453 15.703 8.251 1.00 84.56 104 ASN A N 1
ATOM 884 C CA . ASN A 1 104 ? -6.081 17.029 8.159 1.00 84.56 104 ASN A CA 1
ATOM 885 C C . ASN A 1 104 ? -5.145 18.075 7.530 1.00 84.56 104 ASN A C 1
ATOM 887 O O . ASN A 1 104 ? -5.612 19.079 7.002 1.00 84.56 104 ASN A O 1
ATOM 891 N N . GLU A 1 105 ? -3.829 17.871 7.624 1.00 81.31 105 GLU A N 1
ATOM 892 C CA . GLU A 1 105 ? -2.822 18.827 7.151 1.00 81.31 105 GLU A CA 1
ATOM 893 C C . GLU A 1 105 ? -2.283 18.482 5.754 1.00 81.31 105 GLU A C 1
ATOM 895 O O . GLU A 1 105 ? -1.425 19.192 5.227 1.00 81.31 105 GLU A O 1
ATOM 900 N N . ILE A 1 106 ? -2.764 17.389 5.152 1.00 78.69 106 ILE A N 1
ATOM 901 C CA . ILE A 1 106 ? -2.265 16.853 3.886 1.00 78.69 106 ILE A CA 1
ATOM 902 C C . ILE A 1 106 ? -3.370 16.942 2.836 1.00 78.69 106 ILE A C 1
ATOM 904 O O . ILE A 1 106 ? -4.473 16.448 3.048 1.00 78.69 106 ILE A O 1
ATOM 908 N N . VAL A 1 107 ? -3.036 17.531 1.690 1.00 74.88 107 VAL A N 1
ATOM 909 C CA . VAL A 1 107 ? -3.854 17.521 0.472 1.00 74.88 107 VAL A CA 1
ATOM 910 C C . VAL A 1 107 ? -3.082 16.740 -0.586 1.00 74.88 107 VAL A C 1
ATOM 912 O O . VAL A 1 107 ? -1.875 16.963 -0.747 1.00 74.88 107 VAL A O 1
ATOM 915 N N . ASP A 1 108 ? -3.751 15.820 -1.277 1.00 71.94 108 ASP A N 1
ATOM 916 C CA . ASP A 1 108 ? -3.166 15.108 -2.410 1.00 71.94 108 ASP A CA 1
ATOM 917 C C . ASP A 1 108 ? -3.046 16.050 -3.614 1.00 71.94 108 ASP A C 1
ATOM 919 O O . ASP A 1 108 ? -4.032 16.502 -4.185 1.00 71.94 108 ASP A O 1
ATOM 923 N N . GLU A 1 109 ? -1.811 16.401 -3.983 1.00 68.25 109 GLU A N 1
ATOM 924 C CA . GLU A 1 109 ? -1.563 17.259 -5.148 1.00 68.25 109 GLU A CA 1
ATOM 925 C C . GLU A 1 109 ? -1.656 16.501 -6.485 1.00 68.25 109 GLU A C 1
ATOM 927 O O . GLU A 1 109 ? -1.658 17.165 -7.522 1.00 68.25 109 GLU A O 1
ATOM 932 N N . SER A 1 110 ? -1.689 15.162 -6.467 1.00 64.62 110 SER A N 1
ATOM 933 C CA . SER A 1 110 ? -1.834 14.308 -7.657 1.00 64.62 110 SER A CA 1
ATOM 934 C C . SER A 1 110 ? -3.287 14.003 -8.012 1.00 64.62 110 SER A C 1
ATOM 936 O O . SER A 1 110 ? -3.585 13.665 -9.159 1.00 64.62 110 SER A O 1
ATOM 938 N N . ASP A 1 111 ? -4.193 14.138 -7.044 1.00 68.19 111 ASP A N 1
ATOM 939 C CA . ASP A 1 111 ? -5.616 14.006 -7.295 1.00 68.19 111 ASP A CA 1
ATOM 940 C C . ASP A 1 111 ? -6.139 15.294 -7.956 1.00 68.19 111 ASP A C 1
ATOM 942 O O . ASP A 1 111 ? -6.050 16.408 -7.423 1.00 68.19 111 ASP A O 1
ATOM 946 N N . GLN A 1 112 ? -6.638 15.150 -9.184 1.00 67.19 112 GLN A N 1
ATOM 947 C CA . GLN A 1 112 ? -7.188 16.261 -9.963 1.00 67.19 112 GLN A CA 1
ATOM 948 C C . GLN A 1 112 ? -8.637 16.578 -9.583 1.00 67.19 112 GLN A C 1
ATOM 950 O O . GLN A 1 112 ? -9.129 17.648 -9.955 1.00 67.19 112 GLN A O 1
ATOM 955 N N . ASP A 1 113 ? -9.285 15.676 -8.850 1.00 70.12 113 ASP A N 1
ATOM 956 C CA . ASP A 1 113 ? -10.686 15.738 -8.458 1.00 70.12 113 ASP A CA 1
ATOM 957 C C . ASP A 1 113 ? -10.863 16.221 -7.008 1.00 70.12 113 ASP A C 1
ATOM 959 O O . ASP A 1 113 ? -11.943 16.712 -6.673 1.00 70.12 113 ASP A O 1
ATOM 963 N N . LEU A 1 114 ? -9.815 16.140 -6.174 1.00 64.81 114 LEU A N 1
ATOM 964 C CA . LEU A 1 114 ? -9.844 16.544 -4.764 1.00 64.81 114 LEU A CA 1
ATOM 965 C C . LEU A 1 114 ? -9.028 17.820 -4.478 1.00 64.81 114 LEU A C 1
ATOM 967 O O . LEU A 1 114 ? -7.885 18.000 -4.911 1.00 64.81 114 LEU A O 1
ATOM 971 N N . ASP A 1 115 ? -9.630 18.718 -3.697 1.00 74.25 115 ASP A N 1
ATOM 972 C CA . ASP A 1 115 ? -8.973 19.894 -3.099 1.00 74.25 115 ASP A CA 1
ATOM 973 C C . ASP A 1 115 ? -9.040 19.862 -1.558 1.00 74.25 115 ASP A C 1
ATOM 975 O O . ASP A 1 115 ? -8.455 20.715 -0.880 1.00 74.25 115 ASP A O 1
ATOM 979 N N . GLU A 1 116 ? -9.759 18.887 -0.999 1.00 79.25 116 GLU A N 1
ATOM 980 C CA . GLU A 1 116 ? -9.988 18.702 0.425 1.00 79.25 116 GLU A CA 1
ATOM 981 C C . GLU A 1 116 ? -8.831 17.970 1.132 1.00 79.25 116 GLU A C 1
ATOM 983 O O . GLU A 1 116 ? -8.034 17.265 0.506 1.00 79.25 116 GLU A O 1
ATOM 988 N N . PRO A 1 117 ? -8.726 18.101 2.467 1.00 83.12 117 PRO A N 1
ATOM 989 C CA . PRO A 1 117 ? -7.800 17.303 3.259 1.00 83.12 117 PRO A CA 1
ATOM 990 C C . PRO A 1 117 ? -8.046 15.795 3.107 1.00 83.12 117 PRO A C 1
ATOM 992 O O . PRO A 1 117 ? -9.187 15.331 3.138 1.00 83.12 117 PRO A O 1
ATOM 995 N N . GLN A 1 118 ? -6.973 15.004 3.062 1.00 83.88 118 GLN A N 1
ATOM 996 C CA . GLN A 1 118 ? -7.034 13.557 2.802 1.00 83.88 118 GLN A CA 1
ATOM 997 C C . GLN A 1 118 ? -7.891 12.783 3.822 1.00 83.88 118 GLN A C 1
ATOM 999 O O . GLN A 1 118 ? -8.437 11.722 3.523 1.00 83.88 118 GLN A O 1
ATOM 1004 N N . ILE A 1 119 ? -8.043 13.300 5.045 1.00 87.81 119 ILE A N 1
ATOM 1005 C CA . ILE A 1 119 ? -8.941 12.708 6.047 1.00 87.81 119 ILE A CA 1
ATOM 1006 C C . ILE A 1 119 ? -10.401 12.655 5.569 1.00 87.81 119 ILE A C 1
ATOM 1008 O O . ILE A 1 119 ? -11.112 11.706 5.902 1.00 87.81 119 ILE A O 1
ATOM 1012 N N . GLU A 1 120 ? -10.856 1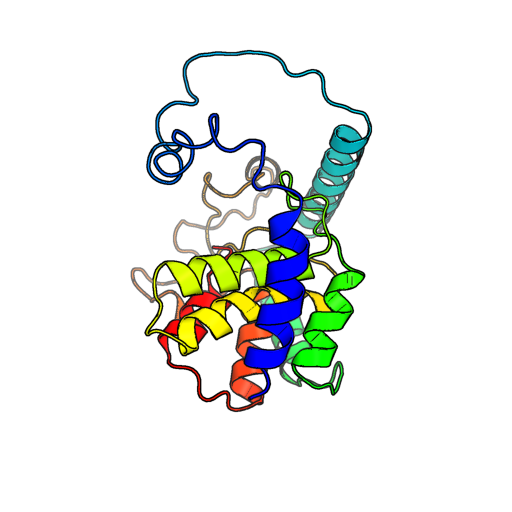3.642 4.791 1.00 87.88 120 GLU A N 1
ATOM 1013 C CA . GLU A 1 120 ? -12.223 13.675 4.275 1.00 87.88 120 GLU A CA 1
ATOM 1014 C C . GLU A 1 120 ? -12.438 12.534 3.287 1.00 87.88 120 GLU A C 1
ATOM 1016 O O . GLU A 1 120 ? -13.405 11.785 3.426 1.00 87.88 120 GLU A O 1
ATOM 1021 N N . HIS A 1 121 ? -11.487 12.327 2.376 1.00 88.94 121 HIS A N 1
ATOM 1022 C CA . HIS A 1 121 ? -11.475 11.198 1.446 1.00 88.94 121 HIS A CA 1
ATOM 1023 C C . HIS A 1 121 ? -11.530 9.844 2.166 1.00 88.94 121 HIS A C 1
ATOM 1025 O O . HIS A 1 121 ? -12.351 8.985 1.828 1.00 88.94 121 HIS A O 1
ATOM 1031 N N . LEU A 1 122 ? -10.733 9.659 3.224 1.00 90.06 122 LEU A N 1
ATOM 1032 C CA . LEU A 1 122 ? -10.764 8.426 4.017 1.00 90.06 122 LEU A CA 1
ATOM 1033 C C . LEU A 1 122 ? -12.132 8.180 4.664 1.00 90.06 122 LEU A C 1
ATOM 1035 O O . LEU A 1 122 ? -12.642 7.056 4.646 1.00 90.06 122 LEU A O 1
ATOM 1039 N N . LEU A 1 123 ? -12.735 9.224 5.240 1.00 91.75 123 LEU A N 1
ATOM 1040 C CA . LEU A 1 123 ? -14.047 9.133 5.881 1.00 91.75 123 LEU A CA 1
ATOM 1041 C C . LEU A 1 123 ? -15.160 8.877 4.859 1.00 91.75 123 LEU A C 1
ATOM 1043 O O . LEU A 1 123 ? -16.027 8.038 5.105 1.00 91.75 123 LEU A O 1
ATOM 1047 N N . GLN A 1 124 ? -15.125 9.552 3.709 1.00 91.62 124 GLN A N 1
ATOM 1048 C CA . GLN A 1 124 ? -16.075 9.345 2.615 1.00 91.62 124 GLN A CA 1
ATOM 1049 C C . GLN A 1 124 ? -15.989 7.916 2.071 1.00 91.62 124 GLN A C 1
ATOM 1051 O O . GLN A 1 124 ? -17.017 7.247 1.936 1.00 91.62 124 GLN A O 1
ATOM 1056 N N . SER A 1 125 ? -14.771 7.420 1.842 1.00 93.00 125 SER A N 1
ATOM 1057 C CA . SER A 1 125 ? -14.510 6.048 1.400 1.00 93.00 125 SER A CA 1
ATOM 1058 C C . SER A 1 125 ? -15.037 5.027 2.409 1.00 93.00 125 SER A C 1
ATOM 1060 O O . SER A 1 125 ? -15.780 4.111 2.048 1.00 93.00 125 SER A O 1
ATOM 1062 N N . ALA A 1 126 ? -14.722 5.207 3.695 1.00 94.50 126 ALA A N 1
ATOM 1063 C CA . ALA A 1 126 ? -15.190 4.322 4.756 1.00 94.50 126 ALA A CA 1
ATOM 1064 C C . ALA A 1 126 ? -16.722 4.309 4.878 1.00 94.50 126 ALA A C 1
ATOM 1066 O O . ALA A 1 126 ? -17.315 3.235 4.985 1.00 94.50 126 ALA A O 1
ATOM 1067 N N . GLU A 1 127 ? -17.381 5.470 4.816 1.00 95.94 127 GLU A N 1
ATOM 1068 C CA . GLU A 1 127 ? -18.842 5.563 4.912 1.00 95.94 127 GLU A CA 1
ATOM 1069 C C . GLU A 1 127 ? -19.561 5.009 3.679 1.00 95.94 127 GLU A C 1
ATOM 1071 O O . GLU A 1 127 ? -20.607 4.367 3.818 1.00 95.94 127 GLU A O 1
ATOM 1076 N N . ALA A 1 128 ? -19.006 5.198 2.480 1.00 95.69 128 ALA A N 1
ATOM 1077 C CA . ALA A 1 128 ? -19.540 4.592 1.265 1.00 95.69 128 ALA A CA 1
ATOM 1078 C C . ALA A 1 128 ? -19.502 3.060 1.357 1.00 95.69 128 ALA A C 1
ATOM 1080 O O . ALA A 1 128 ? -20.527 2.400 1.180 1.00 95.69 128 ALA A O 1
ATOM 1081 N N . VAL A 1 129 ? -18.353 2.498 1.743 1.00 95.69 129 VAL A N 1
ATOM 1082 C CA . VAL A 1 129 ? -18.203 1.052 1.945 1.00 95.69 129 VAL A CA 1
ATOM 1083 C C . VAL A 1 129 ? -19.114 0.555 3.068 1.00 95.69 129 VAL A C 1
ATOM 1085 O O . VAL A 1 129 ? -19.732 -0.497 2.925 1.00 95.69 129 VAL A O 1
ATOM 1088 N N . ARG A 1 130 ? -19.256 1.306 4.167 1.00 96.88 130 ARG A N 1
ATOM 1089 C CA . ARG A 1 130 ? -20.161 0.947 5.268 1.00 96.88 130 ARG A CA 1
ATOM 1090 C C . ARG A 1 130 ? -21.617 0.876 4.821 1.00 96.88 130 ARG A C 1
ATOM 1092 O O . ARG A 1 130 ? -22.348 -0.008 5.263 1.00 96.88 130 ARG A O 1
ATOM 1099 N N . ARG A 1 131 ? -22.056 1.796 3.962 1.00 96.44 131 ARG A N 1
ATOM 1100 C CA . ARG A 1 131 ? -23.417 1.795 3.411 1.00 96.44 131 ARG A CA 1
ATOM 1101 C C . ARG A 1 131 ? -23.656 0.595 2.495 1.00 96.44 131 ARG A C 1
ATOM 1103 O O . ARG A 1 131 ? -24.717 -0.018 2.584 1.00 96.44 131 ARG A O 1
ATOM 1110 N N . ASP A 1 132 ? -22.691 0.279 1.639 1.00 97.00 132 ASP A N 1
ATOM 1111 C CA . ASP A 1 132 ? -22.868 -0.720 0.583 1.00 97.00 132 ASP A CA 1
ATOM 1112 C C . ASP A 1 132 ? -22.573 -2.153 1.081 1.00 97.00 132 ASP A C 1
ATOM 1114 O O . ASP A 1 132 ? -23.150 -3.120 0.584 1.00 97.00 132 ASP A O 1
ATOM 1118 N N . TYR A 1 133 ? -21.738 -2.294 2.117 1.00 95.31 133 TYR A N 1
ATOM 1119 C CA . TYR A 1 133 ? -21.342 -3.567 2.731 1.00 95.31 133 TYR A CA 1
ATOM 1120 C C . TYR A 1 133 ? -21.490 -3.538 4.262 1.00 95.31 133 TYR A C 1
ATOM 1122 O O . TYR A 1 133 ? -20.499 -3.716 4.973 1.00 95.31 133 TYR A O 1
ATOM 1130 N N . PRO A 1 134 ? -22.703 -3.343 4.805 1.00 95.31 134 PRO A N 1
ATOM 1131 C CA . PRO A 1 134 ? -22.919 -3.052 6.226 1.00 95.31 134 PRO A CA 1
ATOM 1132 C C . PRO A 1 134 ? -22.400 -4.123 7.191 1.00 95.31 134 PRO A C 1
ATOM 1134 O O . PRO A 1 134 ? -22.016 -3.781 8.302 1.00 95.31 134 PRO A O 1
ATOM 1137 N N . ASP A 1 135 ? -22.329 -5.385 6.763 1.00 96.50 135 ASP A N 1
ATOM 1138 C CA . ASP A 1 135 ? -21.885 -6.511 7.599 1.00 96.50 135 ASP A CA 1
ATOM 1139 C C . ASP A 1 135 ? -20.373 -6.811 7.482 1.00 96.50 135 ASP A C 1
ATOM 1141 O O . ASP A 1 135 ? -19.890 -7.826 7.989 1.00 96.50 135 ASP A O 1
ATOM 1145 N N . GLN A 1 136 ? -19.608 -5.974 6.767 1.00 94.69 136 GLN A N 1
ATOM 1146 C CA . GLN A 1 136 ? -18.173 -6.169 6.521 1.00 94.69 136 GLN A CA 1
ATOM 1147 C C . GLN A 1 136 ? -17.305 -5.126 7.234 1.00 94.69 136 GLN A C 1
ATOM 1149 O O . GLN A 1 136 ? -16.555 -4.390 6.596 1.00 94.69 136 GLN A O 1
ATOM 1154 N N . ASP A 1 137 ? -17.338 -5.110 8.566 1.00 95.25 137 ASP A N 1
ATOM 1155 C CA . ASP A 1 137 ? -16.592 -4.156 9.408 1.00 95.25 137 ASP A CA 1
ATOM 1156 C C . ASP A 1 137 ? -15.097 -4.051 9.056 1.00 95.25 137 ASP A C 1
ATOM 1158 O O . ASP A 1 137 ? -14.497 -2.973 9.070 1.00 95.25 137 ASP A O 1
ATOM 1162 N N . TRP A 1 138 ? -14.470 -5.179 8.704 1.00 95.69 138 TRP A N 1
ATOM 1163 C CA . TRP A 1 138 ? -13.061 -5.214 8.302 1.00 95.69 138 TRP A CA 1
ATOM 1164 C C . TRP A 1 138 ? -12.800 -4.409 7.021 1.00 95.69 138 TRP A C 1
ATOM 1166 O O . TRP A 1 138 ? -11.712 -3.854 6.861 1.00 95.69 138 TRP A O 1
ATOM 1176 N N . LEU A 1 139 ? -13.779 -4.344 6.116 1.00 94.75 139 LEU A N 1
ATOM 1177 C CA . LEU A 1 139 ? -13.693 -3.620 4.854 1.00 94.75 139 LEU A CA 1
ATOM 1178 C C . LEU A 1 139 ? -13.902 -2.121 5.081 1.00 94.75 139 LEU A C 1
ATOM 1180 O O . LEU A 1 139 ? -13.187 -1.325 4.480 1.00 94.75 139 LEU A O 1
ATOM 1184 N N . HIS A 1 140 ? -14.784 -1.734 6.013 1.00 96.00 140 HIS A N 1
ATOM 1185 C CA . HIS A 1 140 ? -14.938 -0.329 6.426 1.00 96.00 140 HIS A CA 1
ATOM 1186 C C . HIS A 1 140 ? -13.622 0.197 6.989 1.00 96.00 140 HIS A C 1
ATOM 1188 O O . HIS A 1 140 ? -13.155 1.263 6.602 1.00 96.00 140 HIS A O 1
ATOM 1194 N N . LEU A 1 141 ? -12.987 -0.590 7.869 1.00 94.25 141 LEU A N 1
ATOM 1195 C CA . LEU A 1 141 ? -11.691 -0.227 8.427 1.00 94.25 141 LEU A CA 1
ATOM 1196 C C . LEU A 1 141 ? -10.605 -0.198 7.350 1.00 94.25 141 LEU A C 1
ATOM 1198 O O . LEU A 1 141 ? -9.783 0.705 7.377 1.00 94.25 141 LEU A O 1
ATOM 1202 N N . THR A 1 142 ? -10.608 -1.149 6.410 1.00 94.81 142 THR A N 1
ATOM 1203 C CA . THR A 1 142 ? -9.662 -1.162 5.278 1.00 94.81 142 THR A CA 1
ATOM 1204 C C . THR A 1 142 ? -9.771 0.131 4.469 1.00 94.81 142 THR A C 1
ATOM 1206 O O . THR A 1 142 ? -8.756 0.773 4.226 1.00 94.81 142 THR A O 1
ATOM 1209 N N . ALA A 1 143 ? -10.991 0.559 4.136 1.00 94.19 143 ALA A N 1
ATOM 1210 C CA . ALA A 1 143 ? -11.239 1.818 3.438 1.00 94.19 143 ALA A CA 1
ATOM 1211 C C . ALA A 1 143 ? -10.830 3.044 4.269 1.00 94.19 143 ALA A C 1
ATOM 1213 O O . ALA A 1 143 ? -10.271 3.988 3.730 1.00 94.19 143 ALA A O 1
ATOM 1214 N N . LEU A 1 144 ? -11.021 3.024 5.589 1.00 92.81 144 LEU A N 1
ATOM 1215 C CA . LEU A 1 144 ? -10.592 4.129 6.449 1.00 92.81 144 LEU A CA 1
ATOM 1216 C C . LEU A 1 144 ? -9.066 4.291 6.502 1.00 92.81 144 LEU A C 1
ATOM 1218 O O . LEU A 1 144 ? -8.590 5.389 6.751 1.00 92.81 144 LEU A O 1
ATOM 1222 N N . ILE A 1 145 ? -8.292 3.216 6.333 1.00 92.06 145 ILE A N 1
ATOM 1223 C CA . ILE A 1 145 ? -6.838 3.257 6.557 1.00 92.06 145 ILE A CA 1
ATOM 1224 C C . ILE A 1 145 ? -5.995 3.209 5.281 1.00 92.06 145 ILE A C 1
ATOM 1226 O O . ILE A 1 145 ? -4.770 3.265 5.404 1.00 92.06 145 ILE A O 1
ATOM 1230 N N . HIS A 1 146 ? -6.612 3.080 4.100 1.00 91.88 146 HIS A N 1
ATOM 1231 C CA . HIS A 1 146 ? -5.904 2.761 2.853 1.00 91.88 146 HIS A CA 1
ATOM 1232 C C . HIS A 1 146 ? -4.746 3.713 2.531 1.00 91.88 146 HIS A C 1
ATOM 1234 O O . HIS A 1 146 ? -3.625 3.239 2.340 1.00 91.88 146 HIS A O 1
ATOM 1240 N N . ASP A 1 147 ? -4.959 5.022 2.680 1.00 90.00 147 ASP A N 1
ATOM 1241 C CA . ASP A 1 147 ? -3.937 6.036 2.385 1.00 90.00 147 ASP A CA 1
ATOM 1242 C C . ASP A 1 147 ? -3.076 6.457 3.582 1.00 90.00 147 ASP A C 1
ATOM 1244 O O . ASP A 1 147 ? -2.277 7.391 3.484 1.00 90.00 147 ASP A O 1
ATOM 1248 N N . LEU A 1 148 ? -3.154 5.784 4.741 1.00 87.75 148 LEU A N 1
ATOM 1249 C CA . LEU A 1 148 ? -2.310 6.168 5.889 1.00 87.75 148 LEU A CA 1
ATOM 1250 C C . LEU A 1 148 ? -0.808 6.004 5.613 1.00 87.75 148 LEU A C 1
ATOM 1252 O O . LEU A 1 148 ? 0.020 6.571 6.331 1.00 87.75 148 LEU A O 1
ATOM 1256 N N . GLY A 1 149 ? -0.434 5.258 4.569 1.00 81.88 149 GLY A N 1
ATOM 1257 C CA . GLY A 1 149 ? 0.952 5.172 4.119 1.00 81.88 149 GLY A CA 1
ATOM 1258 C C . GLY A 1 149 ? 1.534 6.529 3.704 1.00 81.88 149 GLY A C 1
ATOM 1259 O O . GLY A 1 149 ? 2.732 6.756 3.882 1.00 81.88 149 GLY A O 1
ATOM 1260 N N . THR A 1 150 ? 0.691 7.451 3.240 1.00 77.75 150 THR A N 1
ATOM 1261 C CA . THR A 1 150 ? 1.074 8.787 2.773 1.00 77.75 150 THR A CA 1
ATOM 1262 C C . THR A 1 150 ? 1.646 9.655 3.891 1.00 77.75 150 THR A C 1
ATOM 1264 O O . THR A 1 150 ? 2.699 10.273 3.709 1.00 77.75 150 THR A O 1
ATOM 1267 N N . VAL A 1 151 ? 1.019 9.644 5.076 1.00 69.62 151 VAL A N 1
ATOM 1268 C CA . VAL A 1 151 ? 1.453 10.419 6.262 1.00 69.62 151 VAL A CA 1
ATOM 1269 C C . VAL A 1 151 ? 2.913 10.145 6.602 1.00 69.62 151 VAL A C 1
ATOM 1271 O O . VAL A 1 151 ? 3.683 11.027 6.974 1.00 69.62 151 VAL A O 1
ATOM 1274 N N . LEU A 1 152 ? 3.302 8.883 6.475 1.00 61.56 152 LEU A N 1
ATOM 1275 C CA . LEU A 1 152 ? 4.551 8.362 7.005 1.00 61.56 152 LEU A CA 1
ATOM 1276 C C . LEU A 1 152 ? 5.695 8.388 5.979 1.00 61.56 152 LEU A C 1
ATOM 1278 O O . LEU A 1 152 ? 6.850 8.151 6.348 1.00 61.56 152 LEU A O 1
ATOM 1282 N N . MET A 1 153 ? 5.402 8.669 4.702 1.00 63.09 153 MET A N 1
ATOM 1283 C CA . MET A 1 153 ? 6.382 8.568 3.618 1.00 63.09 153 MET A CA 1
ATOM 1284 C C . MET A 1 153 ? 6.853 9.905 3.031 1.00 63.09 153 MET A C 1
ATOM 1286 O O . MET A 1 153 ? 7.812 9.878 2.258 1.00 63.09 153 MET A O 1
ATOM 1290 N N . ASN A 1 154 ? 6.300 11.046 3.476 1.00 55.53 154 ASN A N 1
ATOM 1291 C CA . ASN A 1 154 ? 6.339 12.347 2.780 1.00 55.53 154 ASN A CA 1
ATOM 1292 C C . ASN A 1 154 ? 5.484 12.273 1.496 1.00 55.53 154 ASN A C 1
ATOM 1294 O O . ASN A 1 154 ? 5.657 11.305 0.752 1.00 55.53 154 ASN A O 1
ATOM 1298 N N . PRO A 1 155 ? 4.574 13.237 1.231 1.00 52.41 155 PRO A N 1
ATOM 1299 C CA . PRO A 1 155 ? 3.477 13.090 0.270 1.00 52.41 155 PRO A CA 1
ATOM 1300 C C . PRO A 1 155 ? 4.015 12.766 -1.121 1.00 52.41 155 PRO A C 1
ATOM 1302 O O . PRO A 1 1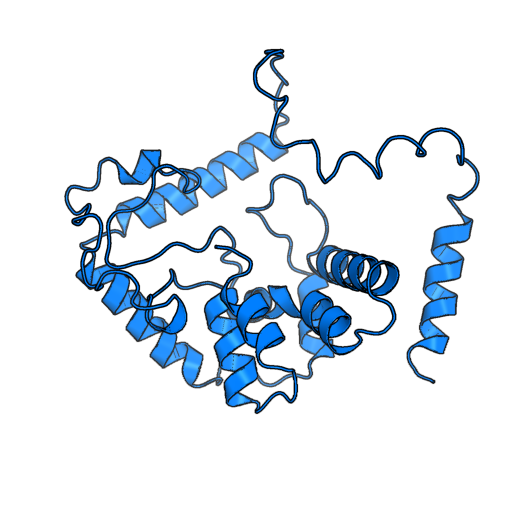55 ? 4.489 13.628 -1.855 1.00 52.41 155 PRO A O 1
ATOM 1305 N N . THR A 1 156 ? 4.016 11.478 -1.434 1.00 56.00 156 THR A N 1
ATOM 1306 C CA . THR A 1 156 ? 4.354 10.943 -2.741 1.00 56.00 156 THR A CA 1
ATOM 1307 C C . THR A 1 156 ? 3.138 10.131 -3.113 1.00 56.00 156 THR A C 1
ATOM 1309 O O . THR A 1 156 ? 2.945 9.033 -2.593 1.00 56.00 156 THR A O 1
ATOM 1312 N N . PHE A 1 157 ? 2.302 10.749 -3.928 1.00 60.19 157 PHE A N 1
ATOM 1313 C CA . PHE A 1 157 ? 1.056 10.194 -4.415 1.00 60.19 157 PHE A CA 1
ATOM 1314 C C . PHE A 1 157 ? 1.205 9.775 -5.880 1.00 60.19 157 PHE A C 1
ATOM 1316 O O . PHE A 1 157 ? 2.190 10.142 -6.542 1.00 60.19 157 PHE A O 1
ATOM 1323 N N . GLY A 1 158 ? 0.233 9.005 -6.359 1.00 65.94 158 GLY A N 1
ATOM 1324 C CA . GLY A 1 158 ? 0.095 8.602 -7.753 1.00 65.94 158 GLY A CA 1
ATOM 1325 C C . GLY A 1 158 ? 0.156 7.095 -7.981 1.00 65.94 158 GLY A C 1
ATOM 1326 O O . GLY A 1 158 ? 0.501 6.312 -7.093 1.00 65.94 158 GLY A O 1
ATOM 1327 N N . ASP A 1 159 ? -0.161 6.717 -9.216 1.00 76.25 159 ASP A N 1
ATOM 1328 C CA . ASP A 1 159 ? -0.334 5.329 -9.632 1.00 76.25 159 ASP A CA 1
ATOM 1329 C C . ASP A 1 159 ? 0.902 4.453 -9.368 1.00 76.25 159 ASP A C 1
ATOM 1331 O O . ASP A 1 159 ? 2.062 4.806 -9.641 1.00 76.25 159 ASP A O 1
ATOM 1335 N N . ALA A 1 160 ? 0.639 3.246 -8.878 1.00 83.81 160 ALA A N 1
ATOM 1336 C CA . ALA A 1 160 ? 1.620 2.197 -8.718 1.00 83.81 160 ALA A CA 1
ATOM 1337 C C . ALA A 1 160 ? 1.819 1.460 -10.047 1.00 83.81 160 ALA A C 1
ATOM 1339 O O . ALA A 1 160 ? 0.875 1.096 -10.733 1.00 83.81 160 ALA A O 1
ATOM 1340 N N . PHE A 1 161 ? 3.067 1.161 -10.405 1.00 85.94 161 PHE A N 1
ATOM 1341 C CA . PHE A 1 161 ? 3.365 0.417 -11.629 1.00 85.94 161 PHE A CA 1
ATOM 1342 C C . PHE A 1 161 ? 4.457 -0.633 -11.408 1.00 85.94 161 PHE A C 1
ATOM 1344 O O . PHE A 1 161 ? 5.340 -0.448 -10.562 1.00 85.94 161 PHE A O 1
ATOM 1351 N N . PRO A 1 162 ? 4.442 -1.752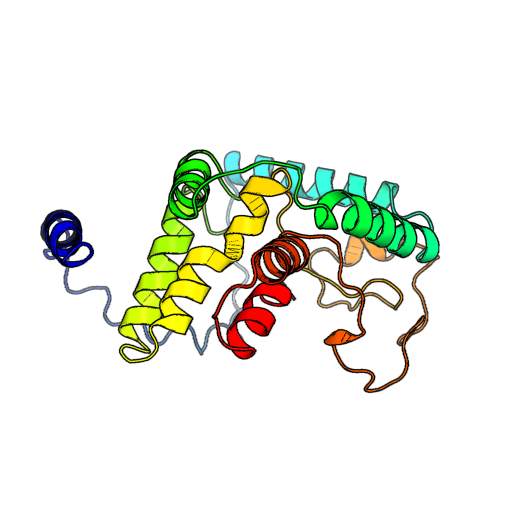 -12.156 1.00 89.69 162 PRO A N 1
ATOM 1352 C CA . PRO A 1 162 ? 5.488 -2.762 -12.067 1.00 89.69 162 PRO A CA 1
ATOM 1353 C C . PRO A 1 162 ? 6.864 -2.205 -12.460 1.00 89.69 162 PRO A C 1
ATOM 1355 O O . PRO A 1 162 ? 7.073 -1.704 -13.565 1.00 89.69 162 PRO A O 1
ATOM 1358 N N . LEU A 1 163 ? 7.847 -2.347 -11.573 1.00 86.81 163 LEU A N 1
ATOM 1359 C CA . LEU A 1 163 ? 9.257 -2.118 -11.889 1.00 86.81 163 LEU A CA 1
ATOM 1360 C C . LEU A 1 163 ? 9.861 -3.392 -12.463 1.00 86.81 163 LEU A C 1
ATOM 1362 O O . LEU A 1 163 ? 9.432 -4.483 -12.120 1.00 86.81 163 LEU A O 1
ATOM 1366 N N . GLY A 1 164 ? 10.923 -3.306 -13.260 1.00 85.25 164 GLY A N 1
ATOM 1367 C CA . GLY A 1 164 ? 11.622 -4.517 -13.711 1.00 85.25 164 GLY A CA 1
ATOM 1368 C C . GLY A 1 164 ? 11.189 -5.062 -15.070 1.00 85.25 164 GLY A C 1
ATOM 1369 O O . GLY A 1 164 ? 11.856 -5.969 -15.560 1.00 85.25 164 GLY A O 1
ATOM 1370 N N . CYS A 1 165 ? 10.137 -4.515 -15.682 1.00 85.94 165 CYS A N 1
ATOM 1371 C CA . CYS A 1 165 ? 9.610 -4.904 -16.993 1.00 85.94 165 CYS A CA 1
ATOM 1372 C C . CYS A 1 165 ? 9.309 -3.681 -17.874 1.00 85.94 165 CYS A C 1
ATOM 1374 O O . CYS A 1 165 ? 9.605 -2.546 -17.490 1.00 85.94 165 CYS A O 1
ATOM 1376 N N . ALA A 1 166 ? 8.791 -3.920 -19.082 1.00 84.50 166 ALA A N 1
ATOM 1377 C CA . ALA A 1 166 ? 8.237 -2.858 -19.915 1.00 84.50 166 ALA A CA 1
ATOM 1378 C C . ALA A 1 166 ? 7.098 -2.144 -19.171 1.00 84.50 166 ALA A C 1
ATOM 1380 O O . ALA A 1 166 ? 6.293 -2.800 -18.510 1.00 84.50 166 ALA A O 1
ATOM 1381 N N . LEU A 1 167 ? 7.045 -0.818 -19.292 1.00 81.75 167 LEU A N 1
ATOM 1382 C CA . LEU A 1 167 ? 5.934 -0.013 -18.795 1.00 81.75 167 LEU A CA 1
ATOM 1383 C C . LEU A 1 167 ? 4.801 -0.053 -19.820 1.00 81.75 167 LEU A C 1
ATOM 1385 O O . LEU A 1 167 ? 5.056 0.148 -21.009 1.00 81.75 167 LEU A O 1
ATOM 1389 N N . ASP A 1 168 ? 3.581 -0.321 -19.364 1.00 84.44 168 ASP A N 1
ATOM 1390 C CA . ASP A 1 168 ? 2.401 -0.332 -20.228 1.00 84.44 168 ASP A CA 1
ATOM 1391 C C . ASP A 1 168 ? 2.003 1.096 -20.631 1.00 84.44 168 ASP A C 1
ATOM 1393 O O . ASP A 1 168 ? 2.282 2.060 -19.910 1.00 84.44 168 ASP A O 1
ATOM 1397 N N . GLU A 1 169 ? 1.372 1.238 -21.796 1.00 84.00 169 GLU A N 1
ATOM 1398 C CA . GLU A 1 169 ? 0.885 2.524 -22.303 1.00 84.00 169 GLU A CA 1
ATOM 1399 C C . GLU A 1 169 ? -0.284 3.075 -21.475 1.00 84.00 169 GLU A C 1
ATOM 1401 O O . GLU A 1 169 ? -0.543 4.277 -21.533 1.00 84.00 169 GLU A O 1
ATOM 1406 N N . SER A 1 170 ? -0.955 2.225 -20.685 1.00 84.19 170 SER A N 1
ATOM 1407 C CA . SER A 1 170 ? -2.032 2.624 -19.774 1.00 84.19 170 SER A CA 1
ATOM 1408 C C . SER A 1 170 ? -1.564 3.455 -18.578 1.00 84.19 170 SER A C 1
ATOM 1410 O O . SER A 1 170 ? -2.393 4.100 -17.943 1.00 84.19 170 SER A O 1
ATOM 1412 N N . ILE A 1 171 ? -0.266 3.441 -18.252 1.00 80.94 171 ILE A N 1
ATOM 1413 C CA . ILE A 1 171 ? 0.277 4.204 -17.122 1.00 80.94 171 ILE A CA 1
ATOM 1414 C C . ILE A 1 171 ? 0.098 5.698 -17.397 1.00 80.94 171 ILE A C 1
ATOM 1416 O O . ILE A 1 171 ? 0.489 6.206 -18.457 1.00 80.94 171 ILE A O 1
ATOM 1420 N N . VAL A 1 172 ? -0.460 6.424 -16.429 1.00 76.12 172 VAL A N 1
ATOM 1421 C CA . VAL A 1 172 ? -0.636 7.872 -16.543 1.00 76.12 172 VAL A CA 1
ATOM 1422 C C . VAL A 1 172 ? 0.720 8.526 -16.824 1.00 76.12 172 VAL A C 1
ATOM 1424 O O . VAL A 1 172 ? 1.751 8.173 -16.258 1.00 76.12 172 VAL A O 1
ATOM 1427 N N . HIS A 1 173 ? 0.742 9.444 -17.792 1.00 70.50 173 HIS A N 1
ATOM 1428 C CA . HIS A 1 173 ? 1.964 10.103 -18.264 1.00 70.50 173 HIS A CA 1
ATOM 1429 C C . HIS A 1 173 ? 3.043 9.170 -18.861 1.00 70.50 173 HIS A C 1
ATOM 1431 O O . HIS A 1 173 ? 4.206 9.572 -18.982 1.00 70.50 173 HIS A O 1
ATOM 1437 N N . HIS A 1 174 ? 2.668 7.986 -19.366 1.00 73.75 174 HIS A N 1
ATOM 1438 C CA . HIS A 1 174 ? 3.573 7.055 -20.062 1.00 73.75 174 HIS A CA 1
ATOM 1439 C C . HIS A 1 174 ? 4.479 7.733 -21.117 1.00 73.75 174 HIS A C 1
ATOM 1441 O O . HIS A 1 174 ? 5.630 7.343 -21.312 1.00 73.75 174 HIS A O 1
ATOM 1447 N N . ASN A 1 175 ? 4.006 8.800 -21.773 1.00 70.56 175 ASN A N 1
ATOM 1448 C CA . ASN A 1 175 ? 4.763 9.533 -22.793 1.00 70.56 175 ASN A CA 1
ATOM 1449 C C . ASN A 1 175 ? 6.137 10.045 -22.338 1.00 70.56 175 ASN A C 1
ATOM 1451 O O . ASN A 1 175 ? 7.046 10.066 -23.163 1.00 70.56 175 ASN A O 1
ATOM 1455 N N . TYR A 1 176 ? 6.333 10.411 -21.068 1.00 67.31 176 TYR A N 1
ATOM 1456 C CA . TYR A 1 176 ? 7.666 10.855 -20.640 1.00 67.31 176 TYR A CA 1
ATOM 1457 C C . TYR A 1 176 ? 8.634 9.687 -20.397 1.00 67.31 176 TYR A C 1
ATOM 1459 O O . TYR A 1 176 ? 9.838 9.898 -20.310 1.00 67.31 176 TYR A O 1
ATOM 1467 N N . PHE A 1 177 ? 8.146 8.445 -20.347 1.00 66.31 177 PHE A N 1
ATOM 1468 C CA . PHE A 1 177 ? 9.000 7.259 -20.272 1.00 66.31 177 PHE A CA 1
ATOM 1469 C C . PHE A 1 177 ? 9.422 6.723 -21.643 1.00 66.31 177 PHE A C 1
ATOM 1471 O O . PHE A 1 177 ? 10.361 5.929 -21.712 1.00 66.31 177 PHE A O 1
ATOM 1478 N N . LYS A 1 178 ? 8.778 7.168 -22.733 1.00 64.19 178 LYS A N 1
ATOM 1479 C CA . LYS A 1 178 ? 9.070 6.714 -24.107 1.00 64.19 178 LYS A CA 1
ATOM 1480 C C . LYS A 1 178 ? 10.501 7.001 -24.546 1.00 64.19 178 LYS A C 1
ATOM 1482 O O . LYS A 1 178 ? 11.082 6.220 -25.290 1.00 64.19 178 LYS A O 1
ATOM 1487 N N . GLU A 1 179 ? 11.073 8.108 -24.081 1.00 57.81 179 GLU A N 1
ATOM 1488 C CA . GLU A 1 179 ? 12.443 8.502 -24.420 1.00 57.81 179 GLU A CA 1
ATOM 1489 C C . GLU A 1 179 ? 13.498 7.760 -23.591 1.00 57.81 179 GLU A C 1
ATOM 1491 O O . GLU A 1 179 ? 14.694 7.978 -23.782 1.00 57.81 179 GLU A O 1
ATOM 1496 N N . ASN A 1 180 ? 13.091 6.862 -22.685 1.00 58.91 180 ASN A N 1
ATOM 1497 C CA . ASN A 1 180 ? 14.032 6.083 -21.905 1.00 58.91 180 ASN A CA 1
ATOM 1498 C C . ASN A 1 180 ? 14.509 4.848 -22.697 1.00 58.91 180 ASN A C 1
ATOM 1500 O O . ASN A 1 180 ? 13.745 3.898 -22.880 1.00 58.91 180 ASN A O 1
ATOM 1504 N N . PRO A 1 181 ? 15.789 4.782 -23.112 1.00 52.12 181 PRO A N 1
ATOM 1505 C CA . PRO A 1 181 ? 16.320 3.671 -23.907 1.00 52.12 181 PRO A CA 1
ATOM 1506 C C . PRO A 1 181 ? 16.384 2.330 -23.148 1.00 52.12 181 PRO A C 1
ATOM 1508 O O . PRO A 1 181 ? 16.874 1.340 -23.685 1.00 52.12 181 PRO A O 1
ATOM 1511 N N . LEU A 1 182 ? 15.932 2.286 -21.889 1.00 55.06 182 LEU A N 1
ATOM 1512 C CA . LEU A 1 182 ? 15.995 1.125 -21.000 1.00 55.06 182 LEU A CA 1
ATOM 1513 C C . LEU A 1 182 ? 14.653 0.399 -20.843 1.00 55.06 182 LEU A C 1
ATOM 1515 O O . LEU A 1 182 ? 14.562 -0.476 -19.974 1.00 55.06 182 LEU A O 1
ATOM 1519 N N . LEU A 1 183 ? 13.640 0.735 -21.655 1.00 58.00 183 LEU A N 1
ATOM 1520 C CA . LEU A 1 183 ? 12.381 -0.012 -21.725 1.00 58.00 183 LEU A CA 1
ATOM 1521 C C . LEU A 1 183 ? 12.693 -1.496 -21.971 1.00 58.00 183 LEU A C 1
ATOM 1523 O O . LEU A 1 183 ? 13.260 -1.887 -22.991 1.00 58.00 183 LEU A O 1
ATOM 1527 N N . GLN A 1 184 ? 12.419 -2.308 -20.950 1.00 66.50 184 GLN A N 1
ATOM 1528 C CA . GLN A 1 184 ? 12.758 -3.727 -20.929 1.00 66.50 184 GLN A CA 1
ATOM 1529 C C . GLN A 1 184 ? 11.829 -4.514 -21.856 1.00 66.50 184 GLN A C 1
ATOM 1531 O O . GLN A 1 184 ? 10.831 -4.008 -22.358 1.00 66.50 184 GLN A O 1
ATOM 1536 N N . THR A 1 185 ? 12.131 -5.794 -22.051 1.00 82.12 185 THR A N 1
ATOM 1537 C CA . THR A 1 185 ? 11.175 -6.731 -22.650 1.00 82.12 185 THR A CA 1
ATOM 1538 C C . THR A 1 185 ? 9.877 -6.778 -21.832 1.00 82.12 185 THR A C 1
ATOM 1540 O O . THR A 1 185 ? 9.879 -6.478 -20.636 1.00 82.12 185 THR A O 1
ATOM 1543 N N . ARG A 1 186 ? 8.774 -7.216 -22.460 1.00 86.38 186 ARG A N 1
ATOM 1544 C CA . ARG A 1 186 ? 7.435 -7.324 -21.840 1.00 86.38 186 ARG A CA 1
ATOM 1545 C C . ARG A 1 186 ? 7.460 -7.879 -20.412 1.00 86.38 186 ARG A C 1
ATOM 1547 O O . ARG A 1 186 ? 6.788 -7.350 -19.543 1.00 86.38 186 ARG A O 1
ATOM 1554 N N . LEU A 1 187 ? 8.234 -8.939 -20.174 1.00 87.38 187 LEU A N 1
ATOM 1555 C CA . LEU A 1 187 ? 8.324 -9.591 -18.864 1.00 87.38 187 LEU A CA 1
ATOM 1556 C C . LEU A 1 187 ? 9.534 -9.132 -18.036 1.00 87.38 187 LEU A C 1
ATOM 1558 O O . LEU A 1 187 ? 9.511 -9.251 -16.814 1.00 87.38 187 LEU A O 1
ATOM 1562 N N . GLY A 1 188 ? 10.580 -8.598 -18.675 1.00 88.88 188 GLY A N 1
ATOM 1563 C CA . GLY A 1 188 ? 11.803 -8.147 -18.015 1.00 88.88 188 GLY A CA 1
ATOM 1564 C C . GLY A 1 188 ? 12.398 -9.195 -17.070 1.00 88.88 188 GLY A C 1
ATOM 1565 O O . GLY A 1 188 ? 12.846 -10.248 -17.518 1.00 88.88 188 GLY A O 1
ATOM 1566 N N . VAL A 1 189 ? 12.421 -8.900 -15.766 1.00 88.88 189 VAL A N 1
ATOM 1567 C CA . VAL A 1 189 ? 12.953 -9.797 -14.718 1.00 88.88 189 VAL A CA 1
ATOM 1568 C C . VAL A 1 189 ? 11.959 -10.859 -14.226 1.00 88.88 189 VAL A C 1
ATOM 1570 O O . VAL A 1 189 ? 12.318 -11.676 -13.377 1.00 88.88 189 VAL A O 1
ATOM 1573 N N . TYR A 1 190 ? 10.718 -10.846 -14.714 1.00 91.75 190 TYR A N 1
ATOM 1574 C CA . TYR A 1 190 ? 9.646 -11.730 -14.261 1.00 91.75 190 TYR A CA 1
ATOM 1575 C C . TYR A 1 190 ? 9.422 -12.918 -15.192 1.00 91.75 190 TYR A C 1
ATOM 1577 O O . TYR A 1 190 ? 9.766 -12.905 -16.373 1.00 91.75 190 TYR A O 1
ATOM 1585 N N . THR A 1 191 ? 8.789 -13.951 -14.644 1.00 94.81 191 THR A N 1
ATOM 1586 C CA . THR A 1 191 ? 8.232 -15.065 -15.410 1.00 94.81 191 THR A CA 1
ATOM 1587 C C . THR A 1 191 ? 6.740 -14.853 -15.638 1.00 94.81 191 THR A C 1
ATOM 1589 O O . THR A 1 191 ? 6.062 -14.174 -14.867 1.00 94.81 191 THR A O 1
ATOM 1592 N N . GLU A 1 192 ? 6.218 -15.427 -16.718 1.00 95.25 192 GLU A N 1
ATOM 1593 C CA . GLU A 1 192 ? 4.792 -15.352 -17.023 1.00 95.25 192 GLU A CA 1
ATOM 1594 C C . GLU A 1 192 ? 3.956 -15.997 -15.905 1.00 95.25 192 GLU A C 1
ATOM 1596 O O . GLU A 1 192 ? 4.329 -17.040 -15.366 1.00 95.25 192 GLU A O 1
ATOM 1601 N N . ASN A 1 193 ? 2.835 -15.362 -15.543 1.00 94.38 193 ASN A N 1
ATOM 1602 C CA . ASN A 1 193 ? 1.929 -15.805 -14.475 1.00 94.38 193 ASN A CA 1
ATOM 1603 C C . ASN A 1 193 ? 2.608 -16.008 -13.103 1.00 94.38 193 ASN A C 1
ATOM 1605 O O . ASN A 1 193 ? 2.200 -16.867 -12.321 1.00 94.38 193 ASN A O 1
ATOM 1609 N N . CYS A 1 194 ? 3.644 -15.223 -12.781 1.00 93.81 194 CYS A N 1
ATOM 1610 C CA . CYS A 1 194 ? 4.367 -15.353 -11.514 1.00 93.81 194 CYS A CA 1
ATOM 1611 C C . CYS A 1 194 ? 3.531 -14.985 -10.271 1.00 93.81 194 CYS A C 1
ATOM 1613 O O . CYS A 1 194 ? 3.844 -15.485 -9.186 1.00 93.81 194 CYS A O 1
ATOM 1615 N N . GLY A 1 195 ? 2.470 -14.189 -10.448 1.00 93.31 195 GLY A N 1
ATOM 1616 C CA . GLY A 1 195 ? 1.625 -13.637 -9.386 1.00 93.31 195 GLY A CA 1
ATOM 1617 C C . GLY A 1 195 ? 2.090 -12.248 -8.935 1.00 93.31 195 GLY A C 1
ATOM 1618 O O . GLY A 1 195 ? 3.290 -11.986 -8.850 1.00 93.31 195 GLY A O 1
ATOM 1619 N N . LEU A 1 196 ? 1.137 -11.350 -8.641 1.00 91.44 196 LEU A N 1
ATOM 1620 C CA . LEU A 1 196 ? 1.416 -9.965 -8.220 1.00 91.44 196 LEU A CA 1
ATOM 1621 C C . LEU A 1 196 ? 2.211 -9.883 -6.912 1.00 91.44 196 LEU A C 1
ATOM 1623 O O . LEU A 1 196 ? 2.955 -8.935 -6.690 1.00 91.44 196 LEU A O 1
ATOM 1627 N N . ASP A 1 197 ? 2.121 -10.900 -6.056 1.00 90.44 197 ASP A N 1
ATOM 1628 C CA . ASP A 1 197 ? 2.899 -10.989 -4.823 1.00 90.44 197 ASP A CA 1
ATOM 1629 C C . ASP A 1 197 ? 4.417 -11.000 -5.073 1.00 90.44 197 ASP A C 1
ATOM 1631 O O . ASP A 1 197 ? 5.170 -10.509 -4.224 1.00 90.44 197 ASP A O 1
ATOM 1635 N N . LYS A 1 198 ? 4.846 -11.507 -6.239 1.00 92.81 198 LYS A N 1
ATOM 1636 C CA . LYS A 1 198 ? 6.250 -11.577 -6.681 1.00 92.81 198 LYS A CA 1
ATOM 1637 C C . LYS A 1 198 ? 6.675 -10.395 -7.546 1.00 92.81 198 LYS A C 1
ATOM 1639 O O . LYS A 1 198 ? 7.863 -10.272 -7.856 1.00 92.81 198 LYS A O 1
ATOM 1644 N N . VAL A 1 199 ? 5.733 -9.542 -7.941 1.00 91.81 199 VAL A N 1
ATOM 1645 C CA . VAL A 1 199 ? 6.025 -8.333 -8.706 1.00 91.81 199 VAL A CA 1
ATOM 1646 C C . VAL A 1 199 ? 6.512 -7.250 -7.748 1.00 91.81 199 VAL A C 1
ATOM 1648 O O . VAL A 1 199 ? 5.968 -7.037 -6.665 1.00 91.81 199 VAL A O 1
ATOM 1651 N N . THR A 1 200 ? 7.597 -6.587 -8.135 1.00 91.25 200 THR A N 1
ATOM 1652 C CA . THR A 1 200 ? 8.090 -5.401 -7.440 1.00 91.25 200 THR A CA 1
ATOM 1653 C C . THR A 1 200 ? 7.381 -4.186 -8.013 1.00 91.25 200 THR A C 1
ATOM 1655 O O . THR A 1 200 ? 7.647 -3.802 -9.150 1.00 91.25 200 THR A O 1
ATOM 1658 N N . MET A 1 201 ? 6.482 -3.602 -7.229 1.00 90.19 201 MET A N 1
ATOM 1659 C CA . MET A 1 201 ? 5.781 -2.367 -7.580 1.00 90.19 201 MET A CA 1
ATOM 1660 C C . MET A 1 201 ? 6.676 -1.150 -7.340 1.00 90.19 201 MET A C 1
ATOM 1662 O O . MET A 1 201 ? 7.664 -1.232 -6.601 1.00 90.19 201 MET A O 1
ATOM 1666 N N . SER A 1 202 ? 6.352 -0.021 -7.965 1.00 86.88 202 SER A N 1
ATOM 1667 C CA . SER A 1 202 ? 6.937 1.270 -7.615 1.00 86.88 202 SER A CA 1
ATOM 1668 C C . SER A 1 202 ? 6.763 1.537 -6.114 1.00 86.88 202 SER A C 1
ATOM 1670 O O . SER A 1 202 ? 5.832 1.062 -5.464 1.00 86.88 202 SER A O 1
ATOM 1672 N N . TRP A 1 203 ? 7.739 2.223 -5.521 1.00 87.44 203 TRP A N 1
ATOM 1673 C CA . TRP A 1 203 ? 7.710 2.509 -4.090 1.00 87.44 203 TRP A CA 1
ATOM 1674 C C . TRP A 1 203 ? 6.709 3.638 -3.813 1.00 87.44 203 TRP A C 1
ATOM 1676 O O . TRP A 1 203 ? 6.913 4.749 -4.296 1.00 87.44 203 TRP A O 1
ATOM 1686 N N . GLY A 1 204 ? 5.671 3.353 -3.027 1.00 88.31 204 GLY A N 1
ATOM 1687 C CA . GLY A 1 204 ? 4.529 4.239 -2.780 1.00 88.31 204 GLY A CA 1
ATOM 1688 C C . GLY A 1 204 ? 3.888 3.994 -1.413 1.00 88.31 204 GLY A C 1
ATOM 1689 O O . GLY A 1 204 ? 4.368 3.150 -0.642 1.00 88.31 204 GLY A O 1
ATOM 1690 N N . HIS A 1 205 ? 2.793 4.706 -1.123 1.00 87.75 205 HIS A N 1
ATOM 1691 C CA . HIS A 1 205 ? 2.043 4.513 0.120 1.00 87.75 205 HIS A CA 1
ATOM 1692 C C . HIS A 1 205 ? 1.516 3.078 0.268 1.00 87.75 205 HIS A C 1
ATOM 1694 O O . HIS A 1 205 ? 1.559 2.558 1.381 1.00 87.75 205 HIS A O 1
ATOM 1700 N N . ASP A 1 206 ? 1.162 2.406 -0.834 1.00 92.38 206 ASP A N 1
ATOM 1701 C CA . ASP A 1 206 ? 0.666 1.020 -0.889 1.00 92.38 206 ASP A CA 1
ATOM 1702 C C . ASP A 1 206 ? 1.629 0.009 -0.265 1.00 92.38 206 ASP A C 1
ATOM 1704 O O . ASP A 1 206 ? 1.308 -0.721 0.680 1.00 92.38 206 ASP A O 1
ATOM 1708 N N . GLU A 1 207 ? 2.859 -0.040 -0.784 1.00 91.75 207 GLU A N 1
ATOM 1709 C CA . GLU A 1 207 ? 3.868 -0.976 -0.288 1.00 91.75 207 GLU A CA 1
ATOM 1710 C C . GLU A 1 207 ? 4.244 -0.621 1.156 1.00 91.75 207 GLU A C 1
ATOM 1712 O O . GLU A 1 207 ? 4.505 -1.514 1.967 1.00 91.75 207 GLU A O 1
ATOM 1717 N N . TYR A 1 208 ? 4.243 0.667 1.507 1.00 91.12 208 TYR A N 1
ATOM 1718 C CA . TYR A 1 208 ? 4.603 1.101 2.846 1.00 91.12 208 TYR A CA 1
ATOM 1719 C C . TYR A 1 208 ? 3.535 0.757 3.896 1.00 91.12 208 TYR A C 1
ATOM 1721 O O . TYR A 1 208 ? 3.870 0.147 4.915 1.00 91.12 208 TYR A O 1
ATOM 1729 N N . ILE A 1 209 ? 2.257 1.064 3.659 1.00 91.69 209 ILE A N 1
ATOM 1730 C CA . ILE A 1 209 ? 1.181 0.730 4.601 1.00 91.69 209 ILE A CA 1
ATOM 1731 C C . ILE A 1 209 ? 1.042 -0.787 4.764 1.00 91.69 209 ILE A C 1
ATOM 1733 O O . ILE A 1 209 ? 0.867 -1.280 5.879 1.00 91.69 209 ILE A O 1
ATOM 1737 N N . TYR A 1 210 ? 1.262 -1.553 3.692 1.00 93.56 210 TYR A N 1
ATOM 1738 C CA . TYR A 1 210 ? 1.354 -3.008 3.756 1.00 93.56 210 TYR A CA 1
ATOM 1739 C C . TYR A 1 210 ? 2.468 -3.493 4.705 1.00 93.56 210 TYR A C 1
ATOM 1741 O O . TYR A 1 210 ? 2.251 -4.415 5.502 1.00 93.56 210 TYR A O 1
ATOM 1749 N N . LEU A 1 211 ? 3.655 -2.873 4.665 1.00 92.75 211 LEU A N 1
ATOM 1750 C CA . LEU A 1 211 ? 4.753 -3.182 5.591 1.00 92.75 211 LEU A CA 1
ATOM 1751 C C . LEU A 1 211 ? 4.402 -2.812 7.035 1.00 92.75 211 LEU A C 1
ATOM 1753 O O . LEU A 1 211 ? 4.658 -3.613 7.936 1.00 92.75 211 LEU A O 1
ATOM 1757 N N . VAL A 1 212 ? 3.775 -1.652 7.256 1.00 92.06 212 VAL A N 1
ATOM 1758 C CA . VAL A 1 212 ? 3.295 -1.216 8.579 1.00 92.06 212 VAL A CA 1
ATOM 1759 C C . VAL A 1 212 ? 2.297 -2.225 9.145 1.00 92.06 212 VAL A C 1
ATOM 1761 O O . VAL A 1 212 ? 2.447 -2.657 10.290 1.00 92.06 212 VAL A O 1
ATOM 1764 N N . MET A 1 213 ? 1.311 -2.652 8.351 1.00 92.56 213 MET A N 1
ATOM 1765 C CA . MET A 1 213 ? 0.301 -3.623 8.778 1.00 92.56 213 MET A CA 1
ATOM 1766 C C . MET A 1 213 ? 0.920 -4.967 9.156 1.00 92.56 213 MET A C 1
ATOM 1768 O O . MET A 1 213 ? 0.516 -5.564 10.159 1.00 92.56 213 MET A O 1
ATOM 1772 N N . LYS A 1 214 ? 1.896 -5.434 8.363 1.00 92.38 214 LYS A N 1
ATOM 1773 C CA . LYS A 1 214 ? 2.622 -6.681 8.621 1.00 92.38 214 LYS A CA 1
ATOM 1774 C C . LYS A 1 214 ? 3.481 -6.599 9.876 1.00 92.38 214 LYS A C 1
ATOM 1776 O O . LYS A 1 214 ? 3.408 -7.502 10.702 1.00 92.38 214 LYS A O 1
ATOM 1781 N N . GLY A 1 215 ? 4.276 -5.540 10.022 1.00 91.88 215 GLY A N 1
ATOM 1782 C CA . GLY A 1 215 ? 5.174 -5.380 11.166 1.00 91.88 215 GLY A CA 1
ATOM 1783 C C . GLY A 1 215 ? 4.447 -5.146 12.490 1.00 91.88 215 GLY A C 1
ATOM 1784 O O . GLY A 1 215 ? 4.960 -5.538 13.529 1.00 91.88 215 GLY A O 1
ATOM 1785 N N . ASN A 1 216 ? 3.231 -4.589 12.453 1.00 90.44 216 ASN A N 1
ATOM 1786 C CA . ASN A 1 216 ? 2.365 -4.425 13.627 1.00 90.44 216 ASN A CA 1
ATOM 1787 C C . ASN A 1 216 ? 1.370 -5.587 13.832 1.00 90.44 216 ASN A C 1
ATOM 1789 O O . ASN A 1 216 ? 0.428 -5.455 14.612 1.00 90.44 216 ASN A O 1
ATOM 1793 N N . GLU A 1 217 ? 1.533 -6.707 13.117 1.00 91.19 217 GLU A N 1
ATOM 1794 C CA . GLU A 1 217 ? 0.705 -7.920 13.243 1.00 91.19 217 GLU A CA 1
ATOM 1795 C C . GLU A 1 217 ? -0.816 -7.675 13.204 1.00 91.19 217 GLU A C 1
ATOM 1797 O O . GLU A 1 217 ? -1.597 -8.257 13.974 1.00 91.19 217 GLU A O 1
ATOM 1802 N N . THR A 1 218 ? -1.248 -6.803 12.292 1.00 90.62 218 THR A N 1
ATOM 1803 C CA . THR A 1 218 ? -2.657 -6.417 12.152 1.00 90.62 218 THR A CA 1
ATOM 1804 C C . THR A 1 218 ? -3.541 -7.645 11.907 1.00 90.62 218 THR A C 1
ATOM 1806 O O . THR A 1 218 ? -3.210 -8.508 11.099 1.00 90.62 218 THR A O 1
ATOM 1809 N N . LYS A 1 219 ? -4.692 -7.727 12.590 1.00 92.75 219 LYS A N 1
ATOM 1810 C CA . LYS A 1 219 ? -5.608 -8.888 12.549 1.00 92.75 219 LYS A CA 1
ATOM 1811 C C . LYS A 1 219 ? -6.644 -8.839 11.415 1.00 92.75 219 LYS A C 1
ATOM 1813 O O . LYS A 1 219 ? -7.630 -9.569 11.453 1.00 92.75 219 LYS A O 1
ATOM 1818 N N . LEU A 1 220 ? -6.438 -7.969 10.429 1.00 93.19 220 LEU A N 1
ATOM 1819 C CA . LEU A 1 220 ? -7.299 -7.866 9.252 1.00 93.19 220 LEU A CA 1
ATOM 1820 C C . LEU A 1 220 ? -7.128 -9.095 8.338 1.00 93.19 220 LEU A C 1
ATOM 1822 O O . LEU A 1 220 ? -6.077 -9.741 8.359 1.00 93.19 220 LEU A O 1
ATOM 1826 N N . PRO A 1 221 ? -8.150 -9.458 7.545 1.00 95.06 221 PRO A N 1
ATOM 1827 C CA . PRO A 1 221 ? -8.076 -10.629 6.678 1.00 95.06 221 PRO A CA 1
ATOM 1828 C C . PRO A 1 221 ? -7.080 -10.424 5.523 1.00 95.06 221 PRO A C 1
ATOM 1830 O O . PRO A 1 221 ? -6.806 -9.284 5.143 1.00 95.06 221 PRO A O 1
ATOM 1833 N N . PRO A 1 222 ? -6.591 -11.504 4.880 1.00 94.25 222 PRO A N 1
ATOM 1834 C CA . PRO A 1 222 ? -5.668 -11.411 3.743 1.00 94.25 222 PRO A CA 1
ATOM 1835 C C . PRO A 1 222 ? -6.162 -10.521 2.592 1.00 94.25 222 PRO A C 1
ATOM 1837 O O . PRO A 1 222 ? -5.353 -9.866 1.943 1.00 94.25 222 PRO A O 1
ATOM 1840 N N . ALA A 1 223 ? -7.480 -10.458 2.371 1.00 94.62 223 ALA A N 1
ATOM 1841 C CA . ALA A 1 223 ? -8.089 -9.577 1.376 1.00 94.62 223 ALA A CA 1
ATOM 1842 C C . ALA A 1 223 ? -7.802 -8.092 1.652 1.00 94.62 223 ALA A C 1
ATOM 1844 O O . ALA A 1 223 ? -7.504 -7.351 0.723 1.00 94.62 223 ALA A O 1
ATOM 1845 N N . SER A 1 224 ? -7.802 -7.676 2.922 1.00 94.06 224 SER A N 1
ATOM 1846 C CA . SER A 1 224 ? -7.435 -6.313 3.316 1.00 94.06 224 SER A CA 1
ATOM 1847 C C . SER A 1 224 ? -5.987 -6.011 2.936 1.00 94.06 224 SER A C 1
ATOM 1849 O O . SER A 1 224 ? -5.725 -5.042 2.241 1.00 94.06 224 SER A O 1
ATOM 1851 N N . PHE A 1 225 ? -5.045 -6.900 3.264 1.00 93.88 225 PHE A N 1
ATOM 1852 C CA . PHE A 1 225 ? -3.639 -6.733 2.874 1.00 93.88 225 PHE A CA 1
ATOM 1853 C C . PHE A 1 225 ? -3.433 -6.650 1.356 1.00 93.88 225 PHE A C 1
ATOM 1855 O O . PHE A 1 225 ? -2.484 -6.007 0.917 1.00 93.88 225 PHE A O 1
ATOM 1862 N N . PHE A 1 226 ? -4.279 -7.319 0.569 1.00 94.81 226 PHE A N 1
ATOM 1863 C CA . PHE A 1 226 ? -4.243 -7.227 -0.888 1.00 94.81 226 PHE A CA 1
ATOM 1864 C C . PHE A 1 226 ? -4.732 -5.860 -1.373 1.00 94.81 226 PHE A C 1
ATOM 1866 O O . PHE A 1 226 ? -4.003 -5.207 -2.109 1.00 94.81 226 PHE A O 1
ATOM 1873 N N . ILE A 1 227 ? -5.907 -5.412 -0.911 1.00 94.81 227 ILE A N 1
ATOM 1874 C CA . ILE A 1 227 ? -6.465 -4.089 -1.245 1.00 94.81 227 ILE A CA 1
ATOM 1875 C C . ILE A 1 227 ? -5.445 -2.999 -0.907 1.00 94.81 227 ILE A C 1
ATOM 1877 O O . ILE A 1 227 ? -5.052 -2.222 -1.763 1.00 94.81 227 ILE A O 1
ATOM 1881 N N . MET A 1 228 ? -4.917 -3.015 0.314 1.00 92.56 228 MET A N 1
ATOM 1882 C CA . MET A 1 228 ? -3.976 -2.005 0.804 1.00 92.56 228 MET A CA 1
ATOM 1883 C C . MET A 1 228 ? -2.688 -1.914 -0.025 1.00 92.56 228 MET A C 1
ATOM 1885 O O . MET A 1 228 ? -2.102 -0.846 -0.117 1.00 92.56 228 MET A O 1
ATOM 1889 N N . ARG A 1 229 ? -2.232 -3.024 -0.615 1.00 94.19 229 ARG A N 1
ATOM 1890 C CA . ARG A 1 229 ? -0.959 -3.092 -1.349 1.00 94.19 229 ARG A CA 1
ATOM 1891 C C . ARG A 1 229 ? -1.082 -2.750 -2.839 1.00 94.19 229 ARG A C 1
ATOM 1893 O O . ARG A 1 229 ? -0.056 -2.563 -3.486 1.00 94.19 229 ARG A O 1
ATOM 1900 N N . PHE A 1 230 ? -2.287 -2.786 -3.396 1.00 93.50 230 PHE A N 1
ATOM 1901 C CA . PHE A 1 230 ? -2.486 -2.721 -4.845 1.00 93.50 230 PHE A CA 1
ATOM 1902 C C . PHE A 1 230 ? -3.671 -1.835 -5.245 1.00 93.50 230 PHE A C 1
ATOM 1904 O O . PHE A 1 230 ? -4.217 -2.031 -6.326 1.00 93.50 230 PHE A O 1
ATOM 1911 N N . HIS A 1 231 ? -4.118 -0.917 -4.385 1.00 92.75 231 HIS A N 1
ATOM 1912 C CA . HIS A 1 231 ? -5.271 -0.070 -4.704 1.00 92.75 231 HIS A CA 1
ATOM 1913 C C . HIS A 1 231 ? -4.904 1.099 -5.623 1.00 92.75 231 HIS A C 1
ATOM 1915 O O . HIS A 1 231 ? -5.806 1.653 -6.242 1.00 92.75 231 HIS A O 1
ATOM 1921 N N . SER A 1 232 ? -3.613 1.418 -5.764 1.00 87.81 232 SER A N 1
ATOM 1922 C CA . SER A 1 232 ? -3.116 2.395 -6.742 1.00 87.81 232 SER A CA 1
ATOM 1923 C C . SER A 1 232 ? -2.616 1.776 -8.054 1.00 87.81 232 SER A C 1
ATOM 1925 O O . SER A 1 232 ? -2.032 2.497 -8.857 1.00 87.81 232 SER A O 1
ATOM 1927 N N . LEU A 1 233 ? -2.736 0.454 -8.256 1.00 85.62 233 LEU A N 1
ATOM 1928 C CA . LEU A 1 233 ? -2.254 -0.243 -9.465 1.00 85.62 233 LEU A CA 1
ATOM 1929 C C . LEU A 1 233 ? -3.181 -0.057 -10.676 1.00 85.62 233 LEU A C 1
ATOM 1931 O O . LEU A 1 233 ? -4.403 -0.252 -10.501 1.00 85.62 233 LEU A O 1
#

InterPro domains:
  IPR007828 Inositol oxygenase [PF05153] (79-232)
  IPR007828 Inositol oxygenase [PTHR12588] (57-233)

Organism: Musa acuminata subsp. malaccensis (NCBI:txid214687)

Secondary structure (DSSP, 8-state):
--HHHHHHHHHHHHGGG-TTTTS-SSSTTSTTTTTS-TTS--------HHHHHHHHHHHHHHHHHHHH---HHHHHHHHHHHHHHHTT--S----HHHHHHHGGG---SS-SS--S-HHHHHHHHHHHHHHH-TT-HHHHHHHHHTTHHHHHH-S--S---BSSSPPPTTSTTGGGGTT-TT---SSTTPPTT--GGGS-BPSSHHHHHHHHHHHTT----HHHHHHHHHTT-

Foldseek 3Di:
DVVVVVVVVVVVVVVVPPVVPDPPPPCPVVPVPVVPPPPPDDDDDDDDPLLVVLVVVVVVVVVVVLVPPDALVVQVVVLVVCCVVLLVVPQDDDDPVVLLVLQQVDDQSPDSPDPHRVSVQLQVQLVVCCVVPVPCVLVSVLSNCLQSLCSRPPRDDAAKFFGQAAGDPPGVPCVSCPPPPNHHHHQGPHDPPPDPVPTRIRDDSQVNVLSVCVVVVPPRDVVSSVCSNHVRD

pLDDT: mean 70.11, std 24.35, range [25.41, 97.0]